Protein AF-A0AB36IXC4-F1 (afdb_monomer_lite)

Structure (mmCIF, N/CA/C/O backbone):
data_AF-A0AB36IXC4-F1
#
_entry.id   AF-A0AB36IXC4-F1
#
loop_
_atom_site.group_PDB
_atom_site.id
_atom_site.type_symbol
_atom_site.label_atom_id
_atom_site.label_alt_id
_atom_site.label_comp_id
_atom_site.label_asym_id
_atom_site.label_entity_id
_atom_site.label_seq_id
_atom_site.pdbx_PDB_ins_code
_atom_site.Cartn_x
_atom_site.Cartn_y
_atom_site.Cartn_z
_atom_site.occupancy
_atom_site.B_iso_or_equiv
_atom_site.auth_seq_id
_atom_site.auth_comp_id
_atom_site.auth_asym_id
_atom_site.auth_atom_id
_atom_site.pdbx_PDB_model_num
ATOM 1 N N . MET A 1 1 ? -28.843 2.853 -0.387 1.00 35.03 1 MET A N 1
ATOM 2 C CA . MET A 1 1 ? -28.849 1.696 0.523 1.00 35.03 1 MET A CA 1
ATOM 3 C C . MET A 1 1 ? -28.336 2.230 1.841 1.00 35.03 1 MET A C 1
ATOM 5 O O . MET A 1 1 ? -27.208 2.708 1.865 1.00 35.03 1 MET A O 1
ATOM 9 N N . GLU A 1 2 ? -29.206 2.342 2.845 1.00 31.78 2 GLU A N 1
ATOM 10 C CA . GLU A 1 2 ? -28.788 2.748 4.188 1.00 31.78 2 GLU A CA 1
ATOM 11 C C . GLU A 1 2 ? -27.903 1.646 4.737 1.00 31.78 2 GLU A C 1
ATOM 13 O O . GLU A 1 2 ? -28.305 0.495 4.879 1.00 31.78 2 GLU A O 1
ATOM 18 N N . VAL A 1 3 ? -26.651 2.008 4.926 1.00 31.25 3 VAL A N 1
ATOM 19 C CA . VAL A 1 3 ? -25.637 1.123 5.439 1.00 31.25 3 VAL A CA 1
ATOM 20 C C . VAL A 1 3 ? -25.761 1.167 6.960 1.00 31.25 3 VAL A C 1
ATOM 22 O O . VAL A 1 3 ? -25.290 2.096 7.607 1.00 31.25 3 VAL A O 1
ATOM 25 N N . THR A 1 4 ? -26.493 0.209 7.522 1.00 29.44 4 THR A N 1
ATOM 26 C CA . THR A 1 4 ? -26.569 -0.024 8.969 1.00 29.44 4 THR A CA 1
ATOM 27 C C . THR A 1 4 ? -25.351 -0.825 9.416 1.00 29.44 4 THR A C 1
ATOM 29 O O . THR A 1 4 ? -25.243 -1.994 9.050 1.00 29.44 4 THR A O 1
ATOM 32 N N . PHE A 1 5 ? -24.474 -0.230 10.228 1.00 43.25 5 PHE A N 1
ATOM 33 C CA . PHE A 1 5 ? -23.353 -0.924 10.870 1.00 43.25 5 PHE A CA 1
ATOM 34 C C . PHE A 1 5 ? -23.267 -0.593 12.370 1.00 43.25 5 PHE A C 1
ATOM 36 O O . PHE A 1 5 ? -23.620 0.503 12.800 1.00 43.25 5 PHE A O 1
ATOM 43 N N . VAL A 1 6 ? -22.851 -1.599 13.145 1.00 33.72 6 VAL A N 1
ATOM 44 C CA . VAL A 1 6 ? -22.659 -1.626 14.606 1.00 33.72 6 VAL A CA 1
ATOM 45 C C . VAL A 1 6 ? -21.211 -2.093 14.805 1.00 33.72 6 VAL A C 1
ATOM 47 O O . VAL A 1 6 ? -20.856 -3.128 14.245 1.00 33.72 6 VAL A O 1
ATOM 50 N N . GLY A 1 7 ? -20.358 -1.317 15.479 1.00 37.19 7 GLY A N 1
ATOM 51 C CA . GLY A 1 7 ? -18.908 -1.372 15.255 1.00 37.19 7 GLY A CA 1
ATOM 52 C C . GLY A 1 7 ? -18.063 -2.328 16.100 1.00 37.19 7 GLY A C 1
ATOM 53 O O . GLY A 1 7 ? -18.553 -2.986 17.017 1.00 37.19 7 GLY A O 1
ATOM 54 N N . GLN A 1 8 ? -16.753 -2.321 15.793 1.00 48.44 8 GLN A N 1
ATOM 55 C CA . GLN A 1 8 ? -15.604 -2.387 16.715 1.00 48.44 8 GLN A CA 1
ATOM 56 C C . GLN A 1 8 ? -14.292 -1.895 16.042 1.00 48.44 8 GLN A C 1
ATOM 58 O O . GLN A 1 8 ? -14.148 -1.883 14.821 1.00 48.44 8 GLN A O 1
ATOM 63 N N . THR A 1 9 ? -13.327 -1.441 16.857 1.00 61.03 9 THR A N 1
ATOM 64 C CA . THR A 1 9 ? -11.986 -0.949 16.474 1.00 61.03 9 THR A CA 1
ATOM 65 C C . THR A 1 9 ? -11.012 -2.104 16.195 1.00 61.03 9 THR A C 1
ATOM 67 O O . THR A 1 9 ? -11.073 -3.098 16.900 1.00 61.03 9 THR A O 1
ATOM 70 N N . SER A 1 10 ? -10.114 -1.952 15.198 1.00 52.47 10 SER A N 1
ATOM 71 C CA . SER A 1 10 ? -9.002 -2.856 14.792 1.00 52.47 10 SER A CA 1
ATOM 72 C C . SER A 1 10 ? -9.124 -4.336 15.209 1.00 52.47 10 SER A C 1
ATOM 74 O O . SER A 1 10 ? -8.960 -4.656 16.382 1.00 52.47 10 SER A O 1
ATOM 76 N N . HIS A 1 11 ? -9.268 -5.248 14.241 1.00 59.34 11 HIS A N 1
ATOM 77 C CA . HIS A 1 11 ? -9.504 -6.684 14.469 1.00 59.34 11 HIS A CA 1
ATOM 78 C C . HIS A 1 11 ? -8.632 -7.290 15.605 1.00 59.34 11 HIS A C 1
ATOM 80 O O . HIS A 1 11 ? -7.416 -7.087 15.602 1.00 59.34 11 HIS A O 1
ATOM 86 N N . PRO A 1 12 ? -9.182 -8.088 16.549 1.00 58.81 12 PRO A N 1
ATOM 87 C CA . PRO A 1 12 ? -8.527 -8.447 17.821 1.00 58.81 12 PRO A CA 1
ATOM 88 C C . PRO A 1 12 ? -7.202 -9.212 17.688 1.00 58.81 12 PRO A C 1
ATOM 90 O O . PRO A 1 12 ? -6.387 -9.231 18.609 1.00 58.81 12 PRO A O 1
ATOM 93 N N . THR A 1 13 ? -6.956 -9.850 16.543 1.00 64.56 13 THR A N 1
ATOM 94 C CA . THR A 1 13 ? -5.698 -10.565 16.270 1.00 64.56 13 THR A CA 1
ATOM 95 C C . THR A 1 13 ? -4.651 -9.714 15.545 1.00 64.56 13 THR A C 1
ATOM 97 O O . THR A 1 13 ? -3.554 -10.206 15.261 1.00 64.56 13 THR A O 1
ATOM 100 N N . CYS A 1 14 ? -4.975 -8.472 15.182 1.00 55.25 14 CYS A N 1
ATOM 101 C CA . CYS A 1 14 ? -4.036 -7.535 14.587 1.00 55.25 14 CYS A CA 1
ATOM 102 C C . CYS A 1 14 ? -3.057 -7.059 15.657 1.00 55.25 14 CYS A C 1
ATOM 104 O O . CYS A 1 14 ? -3.391 -6.265 16.533 1.00 55.25 14 CYS A O 1
ATOM 106 N N . LYS A 1 15 ? -1.821 -7.551 15.583 1.00 65.06 15 LYS A N 1
ATOM 107 C CA . LYS A 1 15 ? -0.768 -7.136 16.506 1.00 65.06 15 LYS A CA 1
ATOM 108 C C . LYS A 1 15 ? -0.227 -5.768 16.073 1.00 65.06 15 LYS A C 1
ATOM 110 O O . LYS A 1 15 ? 0.165 -5.634 14.905 1.00 65.06 15 LYS A O 1
ATOM 115 N N . PRO A 1 16 ? -0.179 -4.769 16.973 1.00 64.44 16 PRO A N 1
ATOM 116 C CA . PRO A 1 16 ? 0.575 -3.551 16.722 1.00 64.44 16 PRO A CA 1
ATOM 117 C C . PRO A 1 16 ? 2.026 -3.899 16.384 1.00 64.44 16 PRO A C 1
ATOM 119 O O . PRO A 1 16 ? 2.582 -4.853 16.935 1.00 64.44 16 PRO A O 1
ATOM 122 N N . THR A 1 17 ? 2.643 -3.158 15.465 1.00 66.62 17 THR A N 1
ATOM 123 C CA . THR A 1 17 ? 4.081 -3.317 15.233 1.00 66.62 17 THR A CA 1
ATOM 124 C C . THR A 1 17 ? 4.868 -2.802 16.435 1.00 66.62 17 THR A C 1
ATOM 126 O O . THR A 1 17 ? 4.392 -1.966 17.207 1.00 66.62 17 THR A O 1
ATOM 129 N N . GLU A 1 18 ? 6.099 -3.285 16.588 1.00 74.50 18 GLU A N 1
ATOM 130 C CA . GLU A 1 18 ? 7.048 -2.689 17.531 1.00 74.50 18 GLU A CA 1
ATOM 131 C C . GLU A 1 18 ? 7.230 -1.197 17.226 1.00 74.50 18 GLU A C 1
ATOM 133 O O . GLU A 1 18 ? 7.134 -0.377 18.131 1.00 74.50 18 GLU A O 1
ATOM 138 N N . VAL A 1 19 ? 7.311 -0.833 15.939 1.00 69.06 19 VAL A N 1
ATOM 139 C CA . VAL A 1 19 ? 7.322 0.564 15.477 1.00 69.06 19 VAL A CA 1
ATOM 140 C C . VAL A 1 19 ? 6.081 1.326 15.938 1.00 69.06 19 VAL A C 1
ATOM 142 O O . VAL A 1 19 ? 6.231 2.394 16.508 1.00 69.06 19 VAL A O 1
ATOM 145 N N . PHE A 1 20 ? 4.867 0.791 15.772 1.00 66.50 20 PHE A N 1
ATOM 146 C CA . PHE A 1 20 ? 3.648 1.454 16.250 1.00 66.50 20 PHE A CA 1
ATOM 147 C C . PHE A 1 20 ? 3.688 1.699 17.758 1.00 66.50 20 PHE A C 1
ATOM 149 O O . PHE A 1 20 ? 3.376 2.796 18.212 1.00 66.50 20 PHE A O 1
ATOM 156 N N . THR A 1 21 ? 4.104 0.694 18.531 1.00 76.69 21 THR A N 1
ATOM 157 C CA . THR A 1 21 ? 4.235 0.812 19.988 1.00 76.69 21 THR A CA 1
ATOM 158 C C . THR A 1 21 ? 5.256 1.889 20.362 1.00 76.69 21 THR A C 1
ATOM 160 O O . THR A 1 21 ? 4.953 2.758 21.178 1.00 76.69 21 THR A O 1
ATOM 163 N N . LEU A 1 22 ? 6.430 1.884 19.724 1.00 76.12 22 LEU A N 1
ATOM 164 C CA . LEU A 1 22 ? 7.471 2.892 19.923 1.00 76.12 22 LEU A CA 1
ATOM 165 C C . LEU A 1 22 ? 6.995 4.292 19.510 1.00 76.12 22 LEU A C 1
ATOM 167 O O . LEU A 1 22 ? 7.285 5.260 20.203 1.00 76.12 22 LEU A O 1
ATOM 171 N N . THR A 1 23 ? 6.218 4.415 18.429 1.00 67.25 23 THR A N 1
ATOM 172 C CA . THR A 1 23 ? 5.623 5.684 17.989 1.00 67.25 23 THR A CA 1
ATOM 173 C C . THR A 1 23 ? 4.580 6.198 18.980 1.00 67.25 23 THR A C 1
ATOM 175 O O . T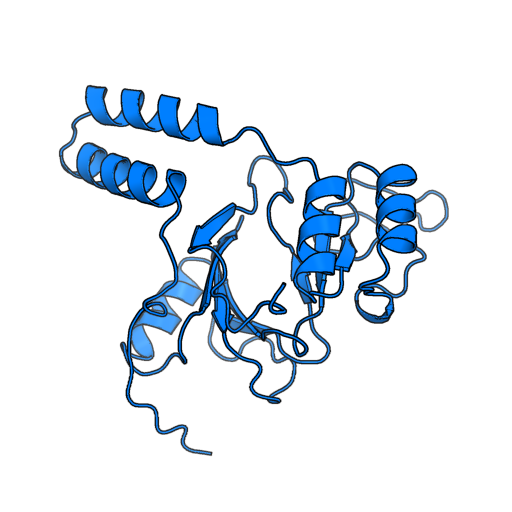HR A 1 23 ? 4.553 7.395 19.239 1.00 67.25 23 THR A O 1
ATOM 178 N N . GLN A 1 24 ? 3.743 5.336 19.569 1.00 73.06 24 GLN A N 1
ATOM 179 C CA . GLN A 1 24 ? 2.813 5.761 20.625 1.00 73.06 24 GLN A CA 1
ATOM 180 C C . GLN A 1 24 ? 3.571 6.270 21.857 1.00 73.06 24 GLN A C 1
ATOM 182 O O . GLN A 1 24 ? 3.300 7.370 22.325 1.00 73.06 24 GLN A O 1
ATOM 187 N N . GLN A 1 25 ? 4.590 5.535 22.312 1.00 77.94 25 GLN A N 1
ATOM 188 C CA . GLN A 1 25 ? 5.448 5.969 23.420 1.00 77.94 25 GLN A CA 1
ATOM 189 C C . GLN A 1 25 ? 6.164 7.288 23.109 1.00 77.94 25 GLN A C 1
ATOM 191 O O . GLN A 1 25 ? 6.306 8.144 23.981 1.00 77.94 25 GLN A O 1
ATOM 196 N N . TRP A 1 26 ? 6.604 7.464 21.862 1.00 80.81 26 TRP A N 1
ATOM 197 C CA . TRP A 1 26 ? 7.242 8.689 21.401 1.00 80.81 26 TRP A CA 1
ATOM 198 C C . TRP A 1 26 ? 6.261 9.865 21.424 1.00 80.81 26 TRP A C 1
ATOM 200 O O . TRP A 1 26 ? 6.607 10.926 21.939 1.00 80.81 26 TRP A O 1
ATOM 210 N N . CYS A 1 27 ? 5.027 9.671 20.943 1.00 53.91 27 CYS A N 1
ATOM 211 C CA . CYS A 1 27 ? 3.963 10.673 21.014 1.00 53.91 27 CYS A CA 1
ATOM 212 C C . CYS A 1 27 ? 3.665 11.065 22.465 1.00 53.91 27 CYS A C 1
ATOM 214 O O . CYS A 1 27 ? 3.578 12.254 22.763 1.00 53.91 27 CYS A O 1
ATOM 216 N N . ASP A 1 28 ? 3.563 10.090 23.370 1.00 74.38 28 ASP A N 1
ATOM 217 C CA . ASP A 1 28 ? 3.330 10.335 24.795 1.00 74.38 28 ASP A CA 1
ATOM 218 C C . ASP A 1 28 ? 4.501 11.092 25.441 1.00 74.38 28 ASP A C 1
ATOM 220 O O . ASP A 1 28 ? 4.295 11.947 26.302 1.00 74.38 28 ASP A O 1
ATOM 224 N N . ALA A 1 29 ? 5.744 10.802 25.043 1.00 69.94 29 ALA A N 1
ATOM 225 C CA . ALA A 1 29 ? 6.922 11.547 25.485 1.00 69.94 29 ALA A CA 1
ATOM 226 C C . ALA A 1 29 ? 6.912 12.989 24.962 1.00 69.94 29 ALA A C 1
ATOM 228 O O . ALA A 1 29 ? 7.117 13.920 25.738 1.00 69.94 29 ALA A O 1
ATOM 229 N N . ALA A 1 30 ? 6.592 13.184 23.681 1.00 56.38 30 ALA A N 1
ATOM 230 C CA . ALA A 1 30 ? 6.480 14.503 23.069 1.00 56.38 30 ALA A CA 1
ATOM 231 C C . ALA A 1 30 ? 5.367 15.349 23.711 1.00 56.38 30 ALA A C 1
ATOM 233 O O . ALA A 1 30 ? 5.579 16.522 23.989 1.00 56.38 30 ALA A O 1
ATOM 234 N N . GLN A 1 31 ? 4.206 14.760 24.019 1.00 65.50 31 GLN A N 1
ATOM 235 C CA . GLN A 1 31 ? 3.101 15.450 24.702 1.00 65.50 31 GLN A CA 1
ATOM 236 C C . GLN A 1 31 ? 3.440 15.878 26.136 1.00 65.50 31 GLN A C 1
ATOM 238 O O . GLN A 1 31 ? 2.820 16.797 26.666 1.00 65.50 31 GLN A O 1
ATOM 243 N N . ARG A 1 32 ? 4.408 15.209 26.769 1.00 89.56 32 ARG A N 1
ATOM 244 C CA . ARG A 1 32 ? 4.932 15.558 28.096 1.00 89.56 32 ARG A CA 1
ATOM 245 C C . ARG A 1 32 ? 6.148 16.492 28.036 1.00 89.56 32 ARG A C 1
ATOM 247 O O . ARG A 1 32 ? 6.763 16.705 29.077 1.00 89.56 32 ARG A O 1
ATOM 254 N N . ASP A 1 33 ? 6.521 16.988 26.852 1.00 84.69 33 ASP A N 1
ATOM 255 C CA . ASP A 1 33 ? 7.755 17.748 26.597 1.00 84.69 33 ASP A CA 1
ATOM 256 C C . ASP A 1 33 ? 9.040 17.018 27.059 1.00 84.69 33 ASP A C 1
ATOM 258 O O . ASP A 1 33 ? 10.065 17.623 27.381 1.00 84.69 33 ASP A O 1
ATOM 262 N N . ASP A 1 34 ? 9.013 15.683 27.072 1.00 91.94 34 ASP A N 1
ATOM 263 C CA . ASP A 1 34 ? 10.130 14.829 27.480 1.00 91.94 34 ASP A CA 1
ATOM 264 C C . ASP A 1 34 ? 11.069 14.565 26.295 1.00 91.94 34 ASP A C 1
ATOM 266 O O . ASP A 1 34 ? 11.082 13.498 25.675 1.00 91.94 34 ASP A O 1
ATOM 270 N N . VAL A 1 35 ? 11.849 15.591 25.946 1.00 84.75 35 VAL A N 1
ATOM 271 C CA . VAL A 1 35 ? 12.716 15.604 24.755 1.00 84.75 35 VAL A CA 1
ATOM 272 C C . VAL A 1 35 ? 13.775 14.495 24.787 1.00 84.75 35 VAL A C 1
ATOM 274 O O . VAL A 1 35 ? 14.121 13.938 23.744 1.00 84.75 35 VAL A O 1
ATOM 277 N N . THR A 1 36 ? 14.292 14.144 25.967 1.00 93.00 36 THR A N 1
ATOM 278 C CA . THR A 1 36 ? 15.302 13.083 26.109 1.00 93.00 36 THR A CA 1
ATOM 279 C C . THR A 1 36 ? 14.719 11.727 25.726 1.00 93.00 36 THR A C 1
ATOM 281 O O . THR A 1 36 ? 15.324 10.997 24.937 1.00 93.00 36 THR A O 1
ATOM 284 N N . GLU A 1 37 ? 13.533 11.405 26.245 1.00 85.50 37 GLU A N 1
ATOM 285 C CA . GLU A 1 37 ? 12.862 10.144 25.944 1.00 85.50 37 GLU A CA 1
ATOM 286 C C . GLU A 1 37 ? 12.364 10.097 24.495 1.00 85.50 37 GLU A C 1
ATOM 288 O O . GLU A 1 37 ? 12.546 9.086 23.815 1.00 85.50 37 GLU A O 1
ATOM 293 N N . ALA A 1 38 ? 11.835 11.210 23.975 1.00 65.31 38 ALA A N 1
ATOM 294 C CA . ALA A 1 38 ? 11.447 11.323 22.572 1.00 65.31 38 ALA A CA 1
ATOM 295 C C . ALA A 1 38 ? 12.639 11.065 21.629 1.00 65.31 38 ALA A C 1
ATOM 297 O O . ALA A 1 38 ? 12.524 10.291 20.680 1.00 65.31 38 ALA A O 1
ATOM 298 N N . ASN A 1 39 ? 13.820 11.622 21.910 1.00 70.25 39 ASN A N 1
ATOM 299 C CA . ASN A 1 39 ? 15.015 11.376 21.094 1.00 70.25 39 ASN A CA 1
ATOM 300 C C . ASN A 1 39 ? 15.492 9.915 21.168 1.00 70.25 39 ASN A C 1
ATOM 302 O O . ASN A 1 39 ? 15.892 9.343 20.152 1.00 70.25 39 ASN A O 1
ATOM 306 N N . ARG A 1 40 ? 15.431 9.287 22.350 1.00 93.00 40 ARG A N 1
ATOM 307 C CA . ARG A 1 40 ? 15.776 7.867 22.524 1.00 93.00 40 ARG A CA 1
ATOM 308 C C . ARG A 1 40 ? 14.834 6.967 21.725 1.00 93.00 40 ARG A C 1
ATOM 310 O O . ARG A 1 40 ? 15.296 6.074 21.018 1.00 93.00 40 ARG A O 1
ATOM 317 N N . LEU A 1 41 ? 13.527 7.204 21.832 1.00 78.19 41 LEU A N 1
ATOM 318 C CA . LEU A 1 41 ? 12.503 6.445 21.117 1.00 78.19 41 LEU A CA 1
ATOM 319 C C . LEU A 1 41 ? 12.600 6.655 19.603 1.00 78.19 41 LEU A C 1
ATOM 321 O O . LEU A 1 41 ? 12.492 5.681 18.865 1.00 78.19 41 LEU A O 1
ATOM 325 N N . GLN A 1 42 ? 12.899 7.875 19.143 1.00 70.56 42 GLN A N 1
ATOM 326 C CA . GLN A 1 42 ? 13.166 8.153 17.730 1.00 70.56 42 GLN A CA 1
ATOM 327 C C . GLN A 1 42 ? 14.335 7.308 17.206 1.00 70.56 42 GLN A C 1
ATOM 329 O O . GLN A 1 42 ? 14.196 6.638 16.190 1.00 70.56 42 GLN A O 1
ATOM 334 N N . ALA A 1 43 ? 15.452 7.240 17.937 1.00 72.19 43 ALA A N 1
ATOM 335 C CA . ALA A 1 43 ? 16.597 6.425 17.532 1.00 72.19 43 ALA A CA 1
ATOM 336 C C . ALA A 1 43 ? 16.284 4.913 17.477 1.00 72.19 43 ALA A C 1
ATOM 338 O O . ALA A 1 43 ? 16.853 4.196 16.653 1.00 72.19 43 ALA A O 1
ATOM 339 N N . GLU A 1 44 ? 15.393 4.403 18.336 1.00 79.19 44 GLU A N 1
ATOM 340 C CA . GLU A 1 44 ? 14.920 3.011 18.260 1.00 79.19 44 GLU A CA 1
ATOM 341 C C . GLU A 1 44 ? 13.969 2.783 17.078 1.00 79.19 44 GLU A C 1
ATOM 343 O O . GLU A 1 44 ? 14.076 1.759 16.399 1.00 79.19 44 GLU A O 1
ATO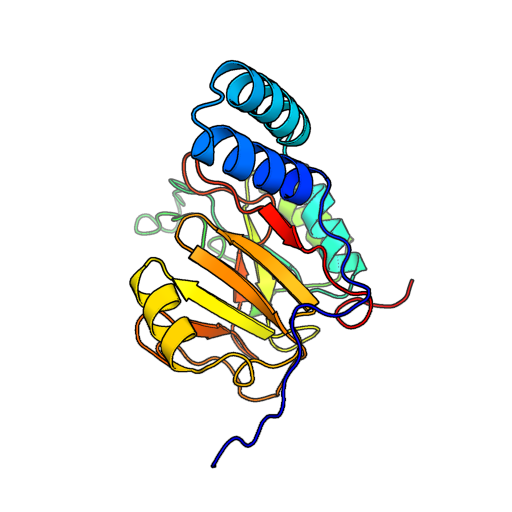M 348 N N . ILE A 1 45 ? 13.086 3.741 16.781 1.00 64.94 45 ILE A N 1
ATOM 349 C CA . ILE A 1 45 ? 12.235 3.724 15.581 1.00 64.94 45 ILE A CA 1
ATOM 350 C C . ILE A 1 45 ? 13.113 3.674 14.322 1.00 64.94 45 ILE A C 1
ATOM 352 O O . ILE A 1 45 ? 12.908 2.813 13.466 1.00 64.94 45 ILE A O 1
ATOM 356 N N . ASP A 1 46 ? 14.155 4.503 14.255 1.00 59.91 46 ASP A N 1
ATOM 357 C CA . ASP A 1 46 ? 15.067 4.589 13.109 1.00 59.91 46 ASP A CA 1
ATOM 358 C C . ASP A 1 46 ? 15.842 3.278 12.864 1.00 59.91 46 ASP A C 1
ATOM 360 O O . ASP A 1 46 ? 16.134 2.914 11.723 1.00 59.91 46 ASP A O 1
ATOM 364 N N . LYS A 1 47 ? 16.152 2.504 13.915 1.00 67.19 47 LYS A N 1
ATOM 365 C CA . LYS A 1 47 ? 16.775 1.169 13.771 1.00 67.19 47 LYS A CA 1
ATOM 366 C C . LYS A 1 47 ? 15.842 0.156 13.108 1.00 67.19 47 LYS A C 1
ATOM 368 O O . LYS A 1 47 ? 16.320 -0.733 12.397 1.00 67.19 47 LYS A O 1
ATOM 373 N N . HIS A 1 48 ? 14.539 0.287 13.345 1.00 63.47 48 HIS A N 1
ATOM 374 C CA . HIS A 1 48 ? 13.498 -0.539 12.734 1.00 63.47 48 HIS A CA 1
ATOM 375 C C . HIS A 1 48 ? 13.116 -0.052 11.330 1.00 63.47 48 HIS A C 1
ATOM 377 O O . HIS A 1 48 ? 12.580 -0.832 10.545 1.00 63.47 48 HIS A O 1
ATOM 383 N N . ASP A 1 49 ? 13.479 1.183 10.975 1.00 52.34 49 ASP A N 1
ATOM 384 C CA . ASP A 1 49 ? 13.312 1.768 9.641 1.00 52.34 49 ASP A CA 1
ATOM 385 C C . ASP A 1 49 ? 14.375 1.301 8.624 1.00 52.34 49 ASP A C 1
ATOM 387 O O . ASP A 1 49 ? 14.576 1.914 7.577 1.00 52.34 49 ASP A O 1
ATOM 391 N N . ARG A 1 50 ? 15.067 0.173 8.864 1.00 50.66 50 ARG A N 1
ATOM 392 C CA . ARG A 1 50 ? 15.812 -0.494 7.783 1.00 50.66 50 ARG A CA 1
ATOM 393 C C . ARG A 1 50 ? 14.783 -1.054 6.800 1.00 50.66 50 ARG A C 1
ATOM 395 O O . ARG A 1 50 ? 14.111 -2.030 7.143 1.00 50.66 50 ARG A O 1
ATOM 402 N N . PRO A 1 51 ? 14.644 -0.494 5.585 1.00 50.81 51 PRO A N 1
ATOM 403 C CA . PRO A 1 51 ? 13.558 -0.894 4.714 1.00 50.81 51 PRO A CA 1
ATOM 404 C C . PRO A 1 51 ? 13.739 -2.362 4.345 1.00 50.81 51 PRO A C 1
ATOM 406 O O . PRO A 1 51 ? 14.808 -2.785 3.887 1.00 50.81 51 PRO A O 1
ATOM 409 N N . ALA A 1 52 ? 12.678 -3.150 4.520 1.00 60.59 52 ALA A N 1
ATOM 410 C CA . ALA A 1 52 ? 12.618 -4.444 3.867 1.00 60.59 52 ALA A CA 1
ATOM 411 C C . ALA A 1 52 ? 12.872 -4.224 2.363 1.00 60.59 52 ALA A C 1
ATOM 413 O O . ALA A 1 52 ? 12.448 -3.232 1.770 1.00 60.59 52 ALA A O 1
ATOM 414 N N . LYS A 1 53 ? 13.639 -5.106 1.726 1.00 79.12 53 LYS A N 1
ATOM 415 C CA . LYS A 1 53 ? 13.928 -4.946 0.295 1.00 79.12 53 LYS A CA 1
ATOM 416 C C . LYS A 1 53 ? 12.619 -5.088 -0.495 1.00 79.12 53 LYS A C 1
ATOM 418 O O . LYS A 1 53 ? 11.812 -5.968 -0.178 1.00 79.12 53 LYS A O 1
ATOM 423 N N . LEU A 1 54 ? 12.419 -4.255 -1.521 1.00 89.88 54 LEU A N 1
ATOM 424 C CA . LEU A 1 54 ? 11.170 -4.191 -2.296 1.00 89.88 54 LEU A CA 1
ATOM 425 C C . LEU A 1 54 ? 10.791 -5.558 -2.891 1.00 89.88 54 LEU A C 1
ATOM 427 O O . LEU A 1 54 ? 9.706 -6.062 -2.621 1.00 89.88 54 LEU A O 1
ATOM 431 N N . GLY A 1 55 ? 11.719 -6.228 -3.581 1.00 86.69 55 GLY A N 1
ATOM 432 C CA . GLY A 1 55 ? 11.472 -7.552 -4.175 1.00 86.69 55 GLY A CA 1
ATOM 433 C C . GLY A 1 55 ? 11.089 -8.650 -3.171 1.00 86.69 55 GLY A C 1
ATOM 434 O O . GLY A 1 55 ? 10.051 -9.291 -3.339 1.00 86.69 55 GLY A O 1
ATOM 435 N N . PRO A 1 56 ? 11.867 -8.881 -2.095 1.00 86.31 56 PRO A N 1
ATOM 436 C CA . PRO A 1 56 ? 11.477 -9.804 -1.027 1.00 86.31 56 PRO A CA 1
ATOM 437 C C . PRO A 1 56 ? 10.125 -9.482 -0.379 1.00 8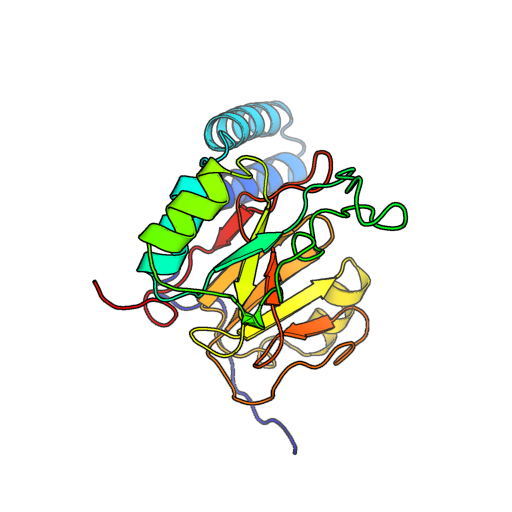6.31 56 PRO A C 1
ATOM 439 O O . PRO A 1 56 ? 9.378 -10.404 -0.054 1.00 86.31 56 PRO A O 1
ATOM 442 N N . SER A 1 57 ? 9.785 -8.200 -0.236 1.00 88.12 57 SER A N 1
ATOM 443 C CA . SER A 1 57 ? 8.485 -7.777 0.302 1.00 88.12 57 SER A CA 1
ATOM 444 C C . SER A 1 57 ? 7.347 -8.077 -0.678 1.00 88.12 57 SER A C 1
ATOM 446 O O . SER A 1 57 ? 6.325 -8.630 -0.281 1.00 88.12 57 SER A O 1
ATOM 448 N N . ALA A 1 58 ? 7.544 -7.819 -1.973 1.00 92.31 58 ALA A N 1
ATOM 449 C CA . ALA A 1 58 ? 6.593 -8.186 -3.020 1.00 92.31 58 ALA A CA 1
ATOM 450 C C . ALA A 1 58 ? 6.328 -9.700 -3.052 1.00 92.31 58 ALA A C 1
ATOM 452 O O . ALA A 1 58 ? 5.180 -10.133 -3.137 1.00 92.31 58 ALA A O 1
ATOM 453 N N . LEU A 1 59 ? 7.374 -10.518 -2.893 1.00 85.88 59 LEU A N 1
ATOM 454 C CA . LEU A 1 59 ? 7.238 -11.971 -2.762 1.00 85.88 59 LEU A CA 1
ATOM 455 C C . LEU A 1 59 ? 6.459 -12.379 -1.515 1.00 85.88 59 LEU A C 1
ATOM 457 O O . LEU A 1 59 ? 5.693 -13.341 -1.557 1.00 85.88 59 LEU A O 1
ATOM 461 N N . TRP A 1 60 ? 6.666 -11.681 -0.399 1.00 88.38 60 TRP A N 1
ATOM 462 C CA . TRP A 1 60 ? 5.912 -11.936 0.820 1.00 88.38 60 TRP A CA 1
ATOM 463 C C . TRP A 1 60 ? 4.417 -11.678 0.609 1.00 88.38 60 TRP A C 1
ATOM 465 O O . TRP A 1 60 ? 3.618 -12.552 0.945 1.00 88.38 60 TRP A O 1
ATOM 475 N N . TYR A 1 61 ? 4.047 -10.556 -0.017 1.00 92.94 61 TYR A N 1
ATOM 476 C CA . TYR A 1 61 ? 2.652 -10.240 -0.348 1.00 92.94 61 TYR A CA 1
ATOM 477 C C . TYR A 1 61 ? 2.025 -11.275 -1.284 1.00 92.94 61 TYR A C 1
ATOM 479 O O . TYR A 1 61 ? 0.952 -11.796 -0.982 1.00 92.94 61 TYR A O 1
ATOM 487 N N . ALA A 1 62 ? 2.724 -11.658 -2.357 1.00 92.25 62 ALA A N 1
ATOM 488 C CA . ALA A 1 62 ? 2.257 -12.706 -3.263 1.00 92.25 62 ALA A CA 1
ATOM 489 C C . ALA A 1 62 ? 1.993 -14.029 -2.516 1.00 92.25 62 ALA A C 1
ATOM 491 O O . ALA A 1 62 ? 0.953 -14.661 -2.710 1.00 92.25 62 ALA A O 1
ATOM 492 N N . LYS A 1 63 ? 2.872 -14.412 -1.577 1.00 84.44 63 LYS A N 1
ATOM 493 C CA . LYS A 1 63 ? 2.664 -15.583 -0.706 1.00 84.44 63 LYS A CA 1
ATOM 494 C C . LYS A 1 63 ? 1.454 -15.449 0.220 1.00 84.44 63 LYS A C 1
ATOM 496 O O . LYS A 1 63 ? 0.816 -16.456 0.498 1.00 84.44 63 LYS A O 1
ATOM 501 N N . GLN A 1 64 ? 1.107 -14.236 0.660 1.00 85.19 64 GLN A N 1
ATOM 502 C CA . GLN A 1 64 ? -0.120 -13.992 1.434 1.00 85.19 64 GLN A CA 1
ATOM 503 C C . GLN A 1 64 ? -1.392 -14.050 0.570 1.00 85.19 64 GLN A C 1
ATOM 505 O O . GLN A 1 64 ? -2.494 -13.882 1.089 1.00 85.19 64 GLN A O 1
ATOM 510 N N . GLY A 1 65 ? -1.268 -14.288 -0.739 1.00 93.44 65 GLY A N 1
ATOM 511 C CA . GLY A 1 65 ? -2.386 -14.287 -1.675 1.00 93.44 65 GLY A CA 1
ATOM 512 C C . GLY A 1 65 ? -2.736 -12.906 -2.216 1.00 93.44 65 GLY A C 1
ATOM 513 O O . GLY A 1 65 ? -3.821 -12.754 -2.766 1.00 93.44 65 GLY A O 1
ATOM 514 N N . TRP A 1 66 ? -1.856 -11.911 -2.071 1.00 96.19 66 TRP A N 1
ATOM 515 C CA . TRP A 1 66 ? -2.097 -10.540 -2.522 1.00 96.19 66 TRP A CA 1
ATOM 516 C C . TRP A 1 66 ? -1.441 -10.323 -3.886 1.00 96.19 66 TRP A C 1
ATOM 518 O O . TRP A 1 66 ? -0.210 -10.343 -3.954 1.00 96.19 66 TRP A O 1
ATOM 528 N N . PRO A 1 67 ? -2.208 -10.143 -4.979 1.00 97.88 67 PRO A N 1
ATOM 529 C CA . PRO A 1 67 ? -1.615 -9.983 -6.300 1.00 97.88 67 PRO A CA 1
ATOM 530 C C . PRO A 1 67 ? -0.805 -8.691 -6.374 1.00 97.88 67 PRO A C 1
ATOM 532 O O . PRO A 1 67 ? -1.327 -7.606 -6.101 1.00 97.88 67 PRO A O 1
ATOM 535 N N . VAL A 1 68 ? 0.467 -8.815 -6.750 1.00 98.25 68 VAL A N 1
ATOM 536 C CA . VAL A 1 68 ? 1.420 -7.700 -6.781 1.00 98.25 68 VAL A CA 1
ATOM 537 C C . VAL A 1 68 ? 1.784 -7.312 -8.205 1.00 98.25 68 VAL A C 1
ATOM 539 O O . VAL A 1 68 ? 1.722 -8.145 -9.106 1.00 98.25 68 VAL A O 1
ATOM 542 N N . PHE A 1 69 ? 2.218 -6.071 -8.404 1.00 98.50 69 PHE A N 1
ATOM 543 C CA . PHE A 1 69 ? 2.807 -5.590 -9.656 1.00 98.50 69 PHE A CA 1
ATOM 544 C C . PHE A 1 69 ? 3.749 -4.398 -9.399 1.00 98.50 69 PHE A C 1
ATOM 546 O O . PHE A 1 69 ? 3.629 -3.744 -8.358 1.00 98.50 69 PHE A O 1
ATOM 553 N N . PRO A 1 70 ? 4.698 -4.101 -10.307 1.00 98.06 70 PRO A N 1
ATOM 554 C CA . PRO A 1 70 ? 5.644 -3.007 -10.123 1.00 98.06 70 PRO A CA 1
ATOM 555 C C . PRO A 1 70 ? 5.022 -1.644 -10.456 1.00 98.06 70 PRO A C 1
ATOM 557 O O . PRO A 1 70 ? 4.338 -1.460 -11.469 1.00 98.06 70 PRO A O 1
ATOM 560 N N . LEU A 1 71 ? 5.320 -0.661 -9.612 1.00 98.19 71 LEU A N 1
ATOM 561 C CA . LEU A 1 71 ? 5.040 0.755 -9.822 1.00 98.19 71 LEU A CA 1
ATOM 562 C C . LEU A 1 71 ? 6.352 1.484 -10.130 1.00 98.19 71 LEU A C 1
ATOM 564 O O . LEU A 1 71 ? 7.380 1.214 -9.506 1.00 98.19 71 LEU A O 1
ATOM 568 N N . ALA A 1 72 ? 6.319 2.418 -11.079 1.00 96.81 72 ALA A N 1
ATOM 569 C CA . ALA A 1 72 ? 7.485 3.219 -11.427 1.00 96.81 72 ALA A CA 1
ATOM 570 C C . ALA A 1 72 ? 7.888 4.115 -10.241 1.00 96.81 72 ALA A C 1
ATOM 572 O O . ALA A 1 72 ? 7.022 4.824 -9.711 1.00 96.81 72 ALA A O 1
ATOM 573 N N . PRO A 1 73 ? 9.171 4.127 -9.828 1.00 93.81 73 PRO A N 1
ATOM 574 C CA . PRO A 1 73 ? 9.625 5.007 -8.760 1.00 93.81 73 PRO A CA 1
ATOM 575 C C . PRO A 1 73 ? 9.514 6.481 -9.171 1.00 93.81 73 PRO A C 1
ATOM 577 O O . PRO A 1 73 ? 9.379 6.820 -10.351 1.00 93.81 73 PRO A O 1
ATOM 580 N N . VAL A 1 74 ? 9.554 7.373 -8.181 1.00 93.06 74 VAL A N 1
ATOM 581 C CA . VAL A 1 74 ? 9.536 8.822 -8.422 1.00 93.06 74 VAL A CA 1
ATOM 582 C C . VAL A 1 74 ? 10.713 9.210 -9.314 1.00 93.06 74 VAL A C 1
ATOM 584 O O . VAL A 1 74 ? 11.843 8.803 -9.065 1.00 93.06 74 VAL A O 1
ATOM 587 N N . GLY A 1 75 ? 10.448 10.008 -10.347 1.00 93.62 75 GLY A N 1
ATOM 588 C CA . GLY A 1 75 ? 11.487 10.504 -11.249 1.00 93.62 75 GLY A CA 1
ATOM 589 C C . GLY A 1 75 ? 11.902 9.521 -12.343 1.00 93.62 75 GLY A C 1
ATOM 590 O O . GLY A 1 75 ? 12.696 9.894 -13.201 1.00 93.62 75 GLY A O 1
ATOM 591 N N . TYR A 1 76 ? 11.356 8.299 -12.363 1.00 94.19 76 TYR A N 1
ATOM 592 C CA . TYR A 1 76 ? 11.613 7.365 -13.456 1.00 94.19 76 TYR A CA 1
ATOM 593 C C . TYR A 1 76 ? 11.084 7.923 -14.780 1.00 94.19 76 TYR A C 1
ATOM 595 O O . TYR A 1 76 ? 9.908 8.288 -14.881 1.00 94.19 76 TYR A O 1
ATOM 603 N N . THR A 1 77 ? 11.945 7.943 -15.792 1.00 94.44 77 THR A N 1
ATOM 604 C CA . THR A 1 77 ? 11.610 8.292 -17.172 1.00 94.44 77 THR A CA 1
ATOM 605 C C . THR A 1 77 ? 11.813 7.080 -18.068 1.00 94.44 77 THR A C 1
ATOM 607 O O . THR A 1 77 ? 12.684 6.244 -17.827 1.00 94.44 77 THR A O 1
ATOM 610 N N . ASP A 1 78 ? 10.999 6.981 -19.115 1.00 91.88 78 ASP A N 1
ATOM 611 C CA . ASP A 1 78 ? 11.084 5.896 -20.085 1.00 91.88 78 ASP A CA 1
ATOM 612 C C . ASP A 1 78 ? 11.517 6.451 -21.452 1.00 91.88 78 ASP A C 1
ATOM 614 O O . ASP A 1 78 ? 10.804 7.275 -22.033 1.00 91.88 78 ASP A O 1
ATOM 618 N N . PRO A 1 79 ? 12.648 5.995 -22.021 1.00 91.06 79 PRO A N 1
ATOM 619 C CA . PRO A 1 79 ? 13.111 6.438 -23.337 1.00 91.06 79 PRO A CA 1
ATOM 620 C C . PRO A 1 79 ? 12.103 6.220 -24.478 1.00 91.06 79 PRO A C 1
ATOM 622 O O . PRO A 1 79 ? 12.167 6.904 -25.497 1.00 91.06 79 PRO A O 1
ATOM 625 N N . ARG A 1 80 ? 11.182 5.259 -24.339 1.00 92.56 80 ARG A N 1
ATOM 626 C CA . ARG A 1 80 ? 10.147 4.915 -25.329 1.00 92.56 80 ARG A CA 1
ATOM 627 C C . ARG A 1 80 ? 8.826 5.640 -25.076 1.00 92.56 80 ARG A C 1
ATOM 629 O O . ARG A 1 80 ? 7.936 5.597 -25.925 1.00 92.56 80 ARG A O 1
ATOM 636 N N . ARG A 1 81 ? 8.692 6.295 -23.922 1.00 91.44 81 ARG A N 1
ATOM 637 C CA . ARG A 1 81 ? 7.547 7.118 -23.514 1.00 91.44 81 ARG A CA 1
ATOM 638 C C . ARG A 1 81 ? 8.074 8.428 -22.907 1.00 91.44 81 ARG A C 1
ATOM 640 O O . ARG A 1 81 ? 8.082 8.566 -21.687 1.00 91.44 81 ARG A O 1
ATOM 647 N N . PRO A 1 82 ? 8.522 9.393 -23.734 1.00 89.06 82 PRO A N 1
ATOM 648 C CA . PRO A 1 82 ? 9.175 10.619 -23.257 1.00 89.06 82 PRO A CA 1
ATOM 649 C C . PRO A 1 82 ? 8.288 11.512 -22.374 1.00 89.06 82 PRO A C 1
ATOM 651 O O . PRO A 1 82 ? 8.791 12.361 -21.647 1.00 89.06 82 PRO A O 1
ATOM 654 N N . ASP A 1 83 ? 6.970 11.327 -22.445 1.00 92.06 83 ASP A N 1
ATOM 655 C CA . ASP A 1 83 ? 5.956 11.979 -21.615 1.00 92.06 83 ASP A CA 1
ATOM 656 C C . ASP A 1 83 ? 5.753 11.292 -20.251 1.00 92.06 83 ASP A C 1
ATOM 658 O O . ASP A 1 83 ? 5.068 11.821 -19.372 1.00 92.06 83 ASP A O 1
ATOM 662 N N . PHE A 1 84 ? 6.324 10.100 -20.058 1.00 95.12 84 PHE A N 1
ATOM 663 C CA . PHE A 1 84 ? 6.188 9.345 -18.825 1.00 95.12 84 PHE A CA 1
ATOM 664 C C . PHE A 1 84 ? 7.150 9.860 -17.755 1.00 95.12 84 PHE A C 1
ATOM 666 O O . PHE A 1 84 ? 8.370 9.788 -17.892 1.00 95.12 84 PHE A O 1
ATOM 673 N N . LEU A 1 85 ? 6.565 10.290 -16.639 1.00 95.56 85 LEU A N 1
ATOM 674 C CA . LEU A 1 85 ? 7.271 10.564 -15.396 1.00 95.56 85 LEU A CA 1
ATOM 675 C C . LEU A 1 85 ? 6.617 9.775 -14.262 1.00 95.56 85 LEU A C 1
ATOM 677 O O . LEU A 1 85 ? 5.432 9.977 -13.944 1.00 95.56 85 LEU A O 1
ATOM 681 N N . GLY A 1 86 ? 7.397 8.874 -13.671 1.00 95.00 86 GLY A N 1
ATOM 682 C CA . GLY A 1 86 ? 7.020 8.104 -12.496 1.00 95.00 86 GLY A CA 1
ATOM 683 C C . GLY A 1 86 ? 6.810 9.013 -11.288 1.00 95.00 86 GLY A C 1
ATOM 684 O O . GLY A 1 86 ? 7.620 9.891 -10.997 1.00 95.00 86 GLY A O 1
ATOM 685 N N . ASP A 1 87 ? 5.705 8.802 -10.581 1.00 94.62 87 ASP A N 1
ATOM 686 C CA . ASP A 1 87 ? 5.336 9.518 -9.353 1.00 94.62 87 ASP A CA 1
ATOM 687 C C . ASP A 1 87 ? 5.365 8.598 -8.118 1.00 94.62 87 ASP A C 1
ATOM 689 O O . ASP A 1 87 ? 4.856 8.951 -7.054 1.00 94.62 87 ASP A O 1
ATOM 693 N N . GLY A 1 88 ? 5.930 7.394 -8.260 1.00 94.44 88 GLY A N 1
ATOM 694 C CA . GLY A 1 88 ? 5.948 6.368 -7.222 1.00 94.44 88 GLY A CA 1
ATOM 695 C C . GLY A 1 88 ? 4.646 5.571 -7.085 1.00 94.44 88 GLY A C 1
ATOM 696 O O . GLY A 1 88 ? 4.627 4.604 -6.322 1.00 94.44 88 GLY A O 1
ATOM 697 N N . LYS A 1 89 ? 3.566 5.947 -7.788 1.00 94.69 89 LYS A N 1
ATOM 698 C CA . LYS A 1 89 ? 2.237 5.306 -7.716 1.00 94.69 89 LYS A CA 1
ATOM 699 C C . LYS A 1 89 ? 1.689 4.854 -9.072 1.00 94.69 89 LYS A C 1
ATOM 701 O O . LYS A 1 89 ? 0.734 4.074 -9.121 1.00 94.69 89 LYS A O 1
ATOM 706 N N . LYS A 1 90 ? 2.256 5.339 -10.174 1.00 95.88 90 LYS A N 1
ATOM 707 C CA . LYS A 1 90 ? 1.935 4.901 -11.535 1.00 95.88 90 LYS A CA 1
ATOM 708 C C . LYS A 1 90 ? 2.483 3.497 -11.796 1.00 95.88 90 LYS A C 1
ATOM 710 O O . LYS A 1 90 ? 3.619 3.220 -11.412 1.00 95.88 90 LYS A O 1
ATOM 715 N N . PRO A 1 91 ? 1.729 2.626 -12.489 1.00 96.69 91 PRO A N 1
ATOM 716 C CA . PRO A 1 91 ? 2.269 1.378 -13.006 1.00 96.69 91 PRO A CA 1
ATOM 717 C C . PRO A 1 91 ? 3.535 1.608 -13.818 1.00 96.69 91 PRO A C 1
ATOM 719 O O . PRO A 1 91 ? 3.644 2.615 -14.523 1.00 96.69 91 PRO A O 1
ATOM 722 N N . TYR A 1 92 ? 4.466 0.660 -13.743 1.00 94.06 92 TYR A N 1
ATOM 723 C CA . TYR A 1 92 ? 5.647 0.697 -14.594 1.00 94.06 92 TYR A CA 1
ATOM 724 C C . TYR A 1 92 ? 5.223 0.738 -16.074 1.00 94.06 92 TYR A C 1
ATOM 726 O O . TYR A 1 92 ? 4.295 0.005 -16.454 1.00 94.06 92 TYR A O 1
ATOM 734 N N . PRO A 1 93 ? 5.832 1.587 -16.922 1.00 90.06 93 PRO A N 1
ATOM 735 C CA . PRO A 1 93 ? 5.478 1.627 -18.332 1.00 90.06 93 PRO A CA 1
ATOM 736 C C . PRO A 1 93 ? 5.711 0.259 -18.979 1.00 90.06 93 PRO A C 1
ATOM 738 O O . PRO A 1 93 ? 6.521 -0.543 -18.522 1.00 90.06 93 PRO A O 1
ATOM 741 N N . HIS A 1 94 ? 4.929 -0.033 -20.018 1.00 88.31 94 HIS A N 1
ATOM 742 C CA . HIS A 1 94 ? 4.890 -1.338 -20.695 1.00 88.31 94 HIS A CA 1
ATOM 743 C C . HIS A 1 94 ? 4.335 -2.514 -19.872 1.00 88.31 94 HIS A C 1
ATOM 745 O O . HIS A 1 94 ? 4.282 -3.632 -20.379 1.00 88.31 94 HIS A O 1
ATOM 751 N N . THR A 1 95 ? 3.829 -2.266 -18.664 1.00 91.19 95 THR A N 1
ATOM 752 C CA . THR A 1 95 ? 2.911 -3.184 -17.972 1.00 91.19 95 THR A CA 1
ATOM 753 C C . THR A 1 95 ? 1.458 -2.769 -18.217 1.00 91.19 95 THR A C 1
ATOM 755 O O . THR A 1 95 ? 1.174 -1.632 -18.606 1.00 91.19 95 THR A O 1
ATOM 758 N N . ARG A 1 96 ? 0.503 -3.663 -17.944 1.00 93.94 96 ARG A N 1
ATOM 759 C CA . ARG A 1 96 ? -0.933 -3.339 -17.862 1.00 93.94 96 ARG A CA 1
ATOM 760 C C . ARG A 1 96 ? -1.356 -2.965 -16.432 1.00 93.94 96 ARG A C 1
ATOM 762 O O . ARG A 1 96 ? -2.549 -2.954 -16.120 1.00 93.94 96 ARG A O 1
ATOM 769 N N . GLY A 1 97 ? -0.387 -2.646 -15.568 1.00 94.75 97 GLY A N 1
ATOM 770 C CA . GLY A 1 97 ? -0.581 -2.305 -14.160 1.00 94.75 97 GLY A CA 1
ATOM 771 C C . GLY A 1 97 ? -1.262 -3.411 -13.372 1.00 94.75 97 GLY A C 1
ATOM 772 O O . GLY A 1 97 ? -0.914 -4.578 -13.520 1.00 94.75 97 GLY A O 1
ATOM 773 N N . PHE A 1 98 ? -2.261 -3.057 -12.561 1.00 95.38 98 PHE A N 1
ATOM 774 C CA . PHE A 1 98 ? -2.967 -4.024 -11.715 1.00 95.38 98 PHE A CA 1
ATOM 775 C C . PHE A 1 98 ? -3.631 -5.165 -12.507 1.00 95.38 98 PHE A C 1
ATOM 777 O O . PHE A 1 98 ? -3.905 -6.216 -11.941 1.00 95.38 98 PHE A O 1
ATOM 784 N N . LYS A 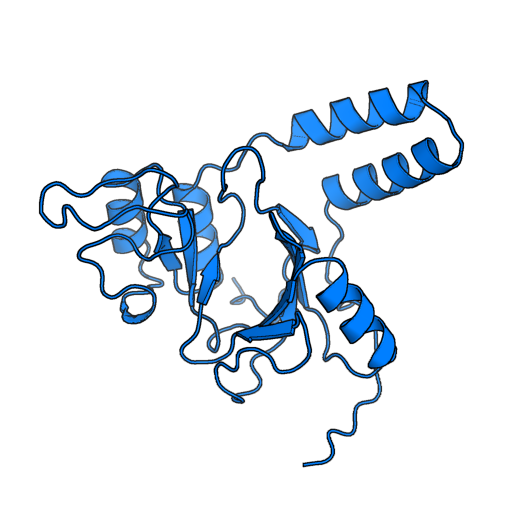1 99 ? -3.863 -4.997 -13.819 1.00 96.75 99 LYS A N 1
ATOM 785 C CA . LYS A 1 99 ? -4.377 -6.069 -14.690 1.00 96.75 99 LYS A CA 1
ATOM 786 C C . LYS A 1 99 ? -3.364 -7.192 -14.926 1.00 96.75 99 LYS A C 1
ATOM 788 O O . LYS A 1 99 ? -3.767 -8.281 -15.316 1.00 96.75 99 LYS A O 1
ATOM 793 N N . ASP A 1 100 ? -2.079 -6.920 -14.715 1.00 97.31 100 ASP A N 1
ATOM 794 C CA . ASP A 1 100 ? -1.012 -7.923 -14.721 1.00 97.31 100 ASP A CA 1
ATOM 795 C C . ASP A 1 100 ? -0.666 -8.410 -13.311 1.00 97.31 100 ASP A C 1
ATOM 797 O O . ASP A 1 100 ? 0.210 -9.260 -13.178 1.00 97.31 100 ASP A O 1
ATOM 801 N N . ALA A 1 101 ? -1.322 -7.893 -12.263 1.00 98.00 101 ALA A N 1
ATOM 802 C CA . ALA A 1 101 ? -0.986 -8.248 -10.892 1.00 98.00 101 ALA A CA 1
ATOM 803 C C . ALA A 1 101 ? -1.058 -9.762 -10.679 1.00 98.00 101 ALA A C 1
ATOM 805 O O . ALA A 1 101 ? -2.017 -10.422 -11.081 1.00 98.00 101 ALA A O 1
ATOM 806 N N . THR A 1 102 ? -0.025 -10.314 -10.049 1.00 98.25 102 THR A N 1
ATOM 807 C CA . THR A 1 102 ? 0.196 -11.760 -10.018 1.00 98.25 102 THR A CA 1
ATOM 808 C C . THR A 1 102 ? 0.555 -12.265 -8.630 1.00 98.25 102 THR A C 1
ATOM 810 O O . THR A 1 102 ? 1.073 -11.531 -7.787 1.00 98.25 102 THR A O 1
ATOM 813 N N . LEU A 1 103 ? 0.282 -13.551 -8.416 1.00 96.88 103 LEU A N 1
ATOM 814 C CA . LEU A 1 103 ? 0.749 -14.332 -7.270 1.00 96.88 103 LEU A CA 1
ATOM 815 C C . LEU A 1 103 ? 1.939 -15.233 -7.628 1.00 96.88 103 LEU A C 1
ATOM 817 O O . LEU A 1 103 ? 2.496 -15.874 -6.741 1.00 96.88 103 LEU A O 1
ATOM 821 N N . ASP A 1 104 ? 2.311 -15.310 -8.910 1.00 98.00 104 ASP A N 1
ATOM 822 C CA . ASP A 1 104 ? 3.391 -16.172 -9.387 1.00 98.00 104 ASP A CA 1
ATOM 823 C C . ASP A 1 104 ? 4.757 -15.661 -8.888 1.00 98.00 104 ASP A C 1
ATOM 825 O O . ASP A 1 104 ? 5.223 -14.610 -9.346 1.00 98.00 104 ASP A O 1
ATOM 829 N N . PRO A 1 105 ? 5.435 -16.389 -7.979 1.00 89.75 105 PRO A N 1
ATOM 830 C CA . PRO A 1 105 ? 6.705 -15.948 -7.420 1.00 89.75 105 PRO A CA 1
ATOM 831 C C . PRO A 1 105 ? 7.805 -15.791 -8.475 1.00 89.75 105 PRO A C 1
ATOM 833 O O . PRO A 1 105 ? 8.712 -14.986 -8.258 1.00 89.75 105 PRO A O 1
ATOM 836 N N . ASP A 1 106 ? 7.750 -16.501 -9.603 1.00 96.94 106 ASP A N 1
ATOM 837 C CA . ASP A 1 106 ? 8.778 -16.402 -10.641 1.00 96.94 106 ASP A CA 1
ATOM 838 C C . ASP A 1 106 ? 8.619 -15.115 -11.452 1.00 96.94 106 ASP A C 1
ATOM 840 O O . ASP A 1 106 ? 9.600 -14.415 -11.713 1.00 96.94 106 ASP A O 1
ATOM 844 N N . GLN A 1 107 ? 7.383 -14.732 -11.782 1.00 97.94 107 GLN A N 1
ATOM 845 C CA . GLN A 1 107 ? 7.098 -13.421 -12.367 1.00 97.94 107 GLN A CA 1
ATOM 846 C C . GLN A 1 107 ? 7.462 -12.276 -11.412 1.00 97.94 107 GLN A C 1
ATOM 848 O O . GLN A 1 107 ? 8.061 -11.289 -11.848 1.00 97.94 107 GLN A O 1
ATOM 853 N N . VAL A 1 108 ? 7.156 -12.411 -10.117 1.00 95.06 108 VAL A N 1
ATOM 854 C CA . VAL A 1 108 ? 7.532 -11.411 -9.106 1.00 95.06 108 VAL A CA 1
ATOM 855 C C . VAL A 1 108 ? 9.054 -11.275 -9.027 1.00 95.06 108 VAL A C 1
ATOM 857 O O . VAL A 1 108 ? 9.570 -10.165 -9.100 1.00 95.06 108 VAL A O 1
ATOM 860 N N . ARG A 1 109 ? 9.808 -12.380 -8.950 1.00 92.88 109 ARG A N 1
ATOM 861 C CA . ARG A 1 109 ? 11.281 -12.319 -8.962 1.00 92.88 109 ARG A CA 1
ATOM 862 C C . ARG A 1 109 ? 11.804 -11.605 -10.198 1.00 92.88 109 ARG A C 1
ATOM 864 O O . ARG A 1 109 ? 12.610 -10.698 -10.042 1.00 92.88 109 ARG A O 1
ATOM 871 N N . ARG A 1 110 ? 11.315 -11.964 -11.391 1.00 97.50 110 ARG A N 1
ATOM 872 C CA . ARG A 1 110 ? 11.739 -11.329 -12.647 1.00 97.50 110 ARG A CA 1
ATOM 873 C C . ARG A 1 110 ? 11.530 -9.819 -12.620 1.00 97.50 110 ARG A C 1
ATOM 875 O O . ARG A 1 110 ? 12.475 -9.085 -12.876 1.00 97.50 110 ARG A O 1
ATOM 882 N N . TRP A 1 111 ? 10.352 -9.343 -12.213 1.00 96.75 111 TRP A N 1
ATOM 883 C CA . TRP A 1 111 ? 10.099 -7.900 -12.144 1.00 96.75 111 TRP A CA 1
ATOM 884 C C . TRP A 1 111 ? 11.065 -7.155 -11.228 1.00 96.75 111 TRP A C 1
ATOM 886 O O . TRP A 1 111 ? 11.573 -6.114 -11.623 1.00 96.75 111 TRP A O 1
ATOM 896 N N . TRP A 1 112 ? 11.347 -7.674 -10.032 1.00 94.69 112 TRP A N 1
ATOM 897 C CA . TRP A 1 112 ? 12.274 -7.013 -9.106 1.00 94.69 112 TRP A CA 1
ATOM 898 C C . TRP A 1 112 ? 13.754 -7.331 -9.371 1.00 94.69 112 TRP A C 1
ATOM 900 O O . TRP A 1 112 ? 14.620 -6.707 -8.763 1.00 94.69 112 TRP A O 1
ATOM 910 N N . THR A 1 113 ? 14.065 -8.256 -10.281 1.00 94.56 113 THR A N 1
ATOM 911 C CA . THR A 1 113 ? 15.401 -8.391 -10.881 1.00 94.56 113 THR A CA 1
ATOM 912 C C . THR A 1 113 ? 15.615 -7.331 -11.959 1.00 94.56 113 THR A C 1
ATOM 914 O O . THR A 1 113 ? 16.650 -6.672 -11.952 1.00 94.56 113 THR A O 1
ATOM 917 N N . ASP A 1 114 ? 14.633 -7.133 -12.838 1.00 94.56 114 ASP A N 1
ATOM 918 C CA . ASP A 1 114 ? 14.734 -6.198 -13.963 1.00 94.56 114 ASP A CA 1
ATOM 919 C C . ASP A 1 114 ? 14.548 -4.735 -13.524 1.00 94.56 114 ASP A C 1
ATOM 921 O O . ASP A 1 114 ? 15.125 -3.820 -14.107 1.00 94.56 114 ASP A O 1
ATOM 925 N N . MET A 1 115 ? 13.733 -4.505 -12.491 1.00 93.88 115 MET A N 1
ATOM 926 C CA . MET A 1 115 ? 13.334 -3.179 -12.010 1.00 93.88 115 MET A CA 1
ATOM 927 C C . MET A 1 115 ? 13.421 -3.122 -10.470 1.00 93.88 115 MET A C 1
ATOM 929 O O . MET A 1 115 ? 12.390 -3.027 -9.792 1.00 93.88 115 MET A O 1
ATOM 933 N N . PRO A 1 116 ? 14.636 -3.200 -9.892 1.00 92.19 116 PRO A N 1
ATOM 934 C CA . PRO A 1 116 ? 14.848 -3.418 -8.455 1.00 92.19 116 PRO A CA 1
ATOM 935 C C . PRO A 1 116 ? 14.276 -2.320 -7.552 1.00 92.19 116 PRO A C 1
ATOM 937 O O . PRO A 1 116 ? 13.863 -2.613 -6.428 1.00 92.19 116 PRO A O 1
ATOM 940 N N . ASP A 1 117 ? 14.190 -1.091 -8.063 1.00 92.56 117 ASP A N 1
ATOM 941 C CA . ASP A 1 117 ? 13.702 0.082 -7.331 1.00 92.56 117 ASP A CA 1
ATOM 942 C C . ASP A 1 117 ? 12.191 0.317 -7.497 1.00 92.56 117 ASP A C 1
ATOM 944 O O . ASP A 1 117 ? 11.666 1.352 -7.086 1.00 92.56 117 ASP A O 1
ATOM 948 N N . SER A 1 118 ? 11.465 -0.624 -8.110 1.00 95.50 118 SER A N 1
ATOM 949 C CA . SER A 1 118 ? 10.017 -0.496 -8.288 1.00 95.50 118 SER A CA 1
ATOM 950 C C . SER A 1 118 ? 9.289 -0.527 -6.953 1.00 95.50 118 SER A C 1
ATOM 952 O O . SER A 1 118 ? 9.407 -1.490 -6.184 1.00 95.50 118 SER A O 1
ATOM 954 N N . ASN A 1 119 ? 8.446 0.480 -6.735 1.00 97.44 119 ASN A N 1
ATOM 955 C CA . ASN A 1 119 ? 7.449 0.443 -5.676 1.00 97.44 119 ASN A CA 1
ATOM 956 C C . ASN A 1 119 ? 6.470 -0.721 -5.916 1.00 97.44 119 ASN A C 1
ATOM 958 O O . ASN A 1 119 ? 6.324 -1.237 -7.026 1.00 97.44 119 ASN A O 1
ATOM 962 N N . ILE A 1 120 ? 5.794 -1.146 -4.856 1.00 98.12 120 ILE A N 1
ATOM 963 C CA . ILE A 1 120 ? 4.930 -2.325 -4.853 1.00 98.12 120 ILE A CA 1
ATOM 964 C C . ILE A 1 120 ? 3.478 -1.876 -4.959 1.00 98.12 120 ILE A C 1
ATOM 966 O O . ILE A 1 120 ? 2.957 -1.231 -4.050 1.00 98.12 120 ILE A O 1
ATOM 970 N N . GLY A 1 121 ? 2.815 -2.252 -6.048 1.00 98.31 121 GLY A N 1
ATOM 971 C CA . GLY A 1 121 ? 1.369 -2.152 -6.189 1.00 98.31 121 GLY A CA 1
ATOM 972 C C . GLY A 1 121 ? 0.689 -3.442 -5.740 1.00 98.31 121 GLY A C 1
ATOM 973 O O . GLY A 1 121 ? 1.156 -4.528 -6.081 1.00 98.31 121 GLY A O 1
ATOM 974 N N . LEU A 1 122 ? -0.418 -3.328 -5.008 1.00 98.44 122 LEU A N 1
ATOM 975 C CA . LEU A 1 122 ? -1.301 -4.441 -4.655 1.00 98.44 122 LEU A CA 1
ATOM 976 C C . LEU A 1 122 ? -2.668 -4.234 -5.295 1.00 98.44 122 LEU A C 1
ATOM 978 O O . LEU A 1 122 ? -3.275 -3.179 -5.102 1.00 98.44 122 LEU A O 1
ATOM 982 N N . ALA A 1 123 ? -3.162 -5.228 -6.028 1.00 98.12 123 ALA A N 1
ATOM 983 C CA . ALA A 1 123 ? -4.526 -5.198 -6.546 1.00 98.12 123 ALA A CA 1
ATOM 984 C C . ALA A 1 123 ? -5.540 -5.390 -5.403 1.00 98.12 123 ALA A C 1
ATOM 986 O O . ALA A 1 123 ? -5.422 -6.332 -4.617 1.00 98.12 123 ALA A O 1
ATOM 987 N N . THR A 1 124 ? -6.531 -4.501 -5.323 1.00 97.94 124 THR A N 1
ATOM 988 C CA . THR A 1 124 ? -7.628 -4.557 -4.341 1.00 97.94 124 THR A CA 1
ATOM 989 C C . THR A 1 124 ? -8.833 -5.330 -4.892 1.00 97.94 124 THR A C 1
ATOM 991 O O . THR A 1 124 ? -8.913 -5.595 -6.095 1.00 97.94 124 THR A O 1
ATOM 994 N N . GLY A 1 125 ? -9.780 -5.715 -4.031 1.00 95.75 125 GLY A N 1
ATOM 995 C CA . GLY A 1 125 ? -10.954 -6.511 -4.414 1.00 95.75 125 GLY A CA 1
ATOM 996 C C . GLY A 1 125 ? -10.692 -8.002 -4.581 1.00 95.75 125 GLY A C 1
ATOM 997 O O . GLY A 1 125 ? -11.463 -8.675 -5.261 1.00 95.75 125 GLY A O 1
ATOM 998 N N . VAL A 1 126 ? -9.600 -8.510 -4.001 1.00 93.06 126 VAL A N 1
ATOM 999 C CA . VAL A 1 126 ? -9.246 -9.941 -4.021 1.00 93.06 126 VAL A CA 1
ATOM 1000 C C . VAL A 1 126 ? -9.244 -10.507 -2.605 1.00 93.06 126 VAL A C 1
ATOM 1002 O O . VAL A 1 126 ? -10.148 -11.248 -2.243 1.00 93.06 126 VAL A O 1
ATOM 1005 N N . MET A 1 127 ? -8.242 -10.140 -1.801 1.00 94.94 127 MET A N 1
ATOM 1006 C CA . MET A 1 127 ? -8.129 -10.552 -0.392 1.00 94.94 127 MET A CA 1
ATOM 1007 C C . MET A 1 127 ? -8.541 -9.445 0.580 1.00 94.94 127 MET A C 1
ATOM 1009 O O . MET A 1 127 ? -8.834 -9.722 1.737 1.00 94.94 127 MET A O 1
ATOM 1013 N N . PHE A 1 128 ? -8.533 -8.196 0.120 1.00 97.06 128 PHE A N 1
ATOM 1014 C CA . PHE A 1 128 ? -8.909 -7.022 0.894 1.00 97.06 128 PHE A CA 1
ATOM 1015 C C . PHE A 1 128 ? -9.355 -5.895 -0.040 1.00 97.06 128 PHE A C 1
ATOM 1017 O O . PHE A 1 128 ? -8.964 -5.848 -1.214 1.00 97.06 128 PHE A O 1
ATOM 1024 N N . ASP A 1 129 ? -10.099 -4.962 0.538 1.00 97.75 129 ASP A N 1
ATOM 1025 C CA . ASP A 1 129 ? -10.315 -3.618 0.011 1.00 97.75 129 ASP A CA 1
ATOM 1026 C C . ASP A 1 129 ? -9.599 -2.602 0.912 1.00 97.75 129 ASP A C 1
ATOM 1028 O O . ASP A 1 129 ? -9.151 -2.932 2.016 1.00 97.75 129 ASP A O 1
ATOM 1032 N N . VAL A 1 130 ? -9.448 -1.363 0.440 1.00 97.75 130 VAL A N 1
ATOM 1033 C CA . VAL A 1 130 ? -8.805 -0.294 1.216 1.00 97.75 130 VAL A CA 1
ATOM 1034 C C . VAL A 1 130 ? -9.674 0.952 1.281 1.00 97.75 130 VAL A C 1
ATOM 1036 O O . VAL A 1 130 ? -10.113 1.470 0.258 1.00 97.75 130 VAL A O 1
ATOM 1039 N N . ILE A 1 131 ? -9.852 1.477 2.490 1.00 96.62 131 ILE A N 1
ATOM 1040 C CA . ILE A 1 131 ? -10.331 2.840 2.724 1.00 96.62 131 ILE A CA 1
ATOM 1041 C C . ILE A 1 131 ? -9.089 3.734 2.817 1.00 96.62 131 ILE A C 1
ATOM 1043 O O . ILE A 1 131 ? -8.278 3.598 3.734 1.00 96.62 131 ILE A O 1
ATOM 1047 N N . ASP A 1 132 ? -8.902 4.588 1.818 1.00 97.00 132 ASP A N 1
ATOM 1048 C CA . ASP A 1 132 ? -7.741 5.460 1.636 1.00 97.00 132 ASP A CA 1
ATOM 1049 C C . ASP A 1 132 ? -8.089 6.859 2.153 1.00 97.00 132 ASP A C 1
ATOM 1051 O O . ASP A 1 132 ? -8.941 7.547 1.590 1.00 97.00 132 ASP A O 1
ATOM 1055 N N . ILE A 1 133 ? -7.499 7.228 3.291 1.00 94.62 133 ILE A N 1
ATOM 1056 C CA . ILE A 1 133 ? -7.828 8.439 4.043 1.00 94.62 133 ILE A CA 1
ATOM 1057 C C . ILE A 1 133 ? -6.725 9.464 3.809 1.00 94.62 133 ILE A C 1
ATOM 1059 O O . ILE A 1 133 ? -5.644 9.352 4.386 1.00 94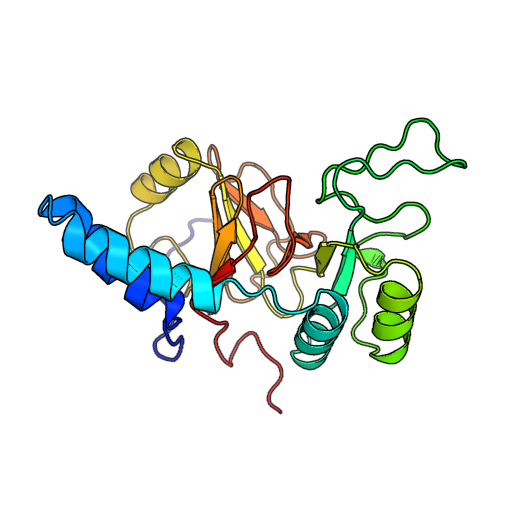.62 133 ILE A O 1
ATOM 1063 N N . ASP A 1 134 ? -7.009 10.473 2.990 1.00 92.50 134 ASP A N 1
ATOM 1064 C CA . ASP A 1 134 ? -6.062 11.494 2.549 1.00 92.50 134 ASP A CA 1
ATOM 1065 C C . ASP A 1 134 ? -6.088 12.734 3.463 1.00 92.50 134 ASP A C 1
ATOM 1067 O O . ASP A 1 134 ? -7.012 13.556 3.453 1.00 92.50 134 ASP A O 1
ATOM 1071 N N . GLY A 1 135 ? -5.001 12.910 4.211 1.00 88.62 135 GLY A N 1
ATOM 1072 C CA . GLY A 1 135 ? -4.652 14.132 4.924 1.00 88.62 135 GLY A CA 1
ATOM 1073 C C . GLY A 1 135 ? -5.662 14.579 5.988 1.00 88.62 135 GLY A C 1
ATOM 1074 O O . GLY A 1 135 ? -6.545 13.824 6.402 1.00 88.62 135 GLY A O 1
ATOM 1075 N N . PRO A 1 136 ? -5.556 15.841 6.443 1.00 86.94 136 PRO A N 1
ATOM 1076 C CA . PRO A 1 136 ? -6.450 16.390 7.462 1.00 86.94 136 PRO A CA 1
ATOM 1077 C C . PRO A 1 136 ? -7.928 16.369 7.053 1.00 86.94 136 PRO A C 1
ATOM 1079 O O . PRO A 1 136 ? -8.798 16.161 7.895 1.00 86.94 136 PRO A O 1
ATOM 1082 N N . THR A 1 137 ? -8.225 16.549 5.761 1.00 90.56 137 THR A N 1
ATOM 1083 C CA . THR A 1 137 ? -9.597 16.498 5.240 1.00 90.56 137 THR A CA 1
ATOM 1084 C C . THR A 1 137 ? -10.196 15.102 5.369 1.00 90.56 137 THR A C 1
ATOM 1086 O O . THR A 1 137 ? -11.320 14.980 5.847 1.00 90.56 137 THR A O 1
ATOM 1089 N N . GLY A 1 138 ? -9.449 14.053 5.011 1.00 90.62 138 GLY A N 1
ATOM 1090 C CA . GLY A 1 138 ? -9.891 12.672 5.188 1.00 90.62 138 GLY A CA 1
ATOM 1091 C C . GLY A 1 138 ? -10.128 12.331 6.656 1.00 90.62 138 GLY A C 1
ATOM 1092 O O . GLY A 1 138 ? -11.158 11.752 6.989 1.00 90.62 138 GLY A O 1
ATOM 1093 N N . VAL A 1 139 ? -9.233 12.763 7.550 1.00 87.69 139 VAL A N 1
ATOM 1094 C CA . VAL A 1 139 ? -9.390 12.576 9.005 1.00 87.69 139 VAL A CA 1
ATOM 1095 C C . VAL A 1 139 ? -10.645 13.280 9.530 1.00 87.69 139 VAL A C 1
ATOM 1097 O O . VAL A 1 139 ? -11.408 12.686 10.290 1.00 87.69 139 VAL A O 1
ATOM 1100 N N . ALA A 1 140 ? -10.900 14.518 9.100 1.00 87.12 140 ALA A N 1
ATOM 1101 C CA . ALA A 1 140 ? -12.104 15.249 9.484 1.00 87.12 140 ALA A CA 1
ATOM 1102 C C . ALA A 1 140 ? -13.380 14.563 8.965 1.00 87.12 140 ALA A C 1
ATOM 1104 O O . ALA A 1 140 ? -14.347 14.422 9.713 1.00 87.12 140 ALA A O 1
ATOM 1105 N N . SER A 1 141 ? -13.372 14.090 7.715 1.00 90.81 141 SER A N 1
ATOM 1106 C CA . SER A 1 141 ? -14.480 13.317 7.145 1.00 90.81 141 SER A CA 1
ATOM 1107 C C . SER A 1 141 ? -14.704 12.005 7.892 1.00 90.81 141 SER A C 1
ATOM 1109 O O . SER A 1 141 ? -15.849 11.645 8.141 1.00 90.81 141 SER A O 1
ATOM 1111 N N . LEU A 1 142 ? -13.633 11.314 8.290 1.00 87.81 142 LEU A N 1
ATOM 1112 C CA . LEU A 1 142 ? -13.704 10.075 9.061 1.00 87.81 142 LEU A CA 1
ATOM 1113 C C . LEU A 1 142 ? -14.363 10.309 10.423 1.00 87.81 142 LEU A C 1
ATOM 1115 O O . LEU A 1 142 ? -15.259 9.565 10.808 1.00 87.81 142 LEU A O 1
ATOM 1119 N N . ALA A 1 143 ? -13.957 11.367 11.129 1.00 86.12 143 ALA A N 1
ATOM 1120 C CA . ALA A 1 143 ? -14.501 11.708 12.441 1.00 86.12 143 ALA A CA 1
ATOM 1121 C C . ALA A 1 143 ? -16.018 11.972 12.406 1.00 86.12 143 ALA A C 1
ATOM 1123 O O . ALA A 1 143 ? -16.716 11.681 13.374 1.00 86.12 143 ALA A O 1
ATOM 1124 N N . GLN A 1 144 ? -16.540 12.478 11.285 1.00 88.50 144 GLN A N 1
ATOM 1125 C CA . GLN A 1 144 ? -17.974 12.721 11.099 1.00 88.50 144 GLN A CA 1
ATOM 1126 C C . GLN A 1 144 ? -18.792 11.449 10.854 1.00 88.50 144 GLN A C 1
ATOM 1128 O O . GLN A 1 144 ? -20.009 11.482 11.018 1.00 88.50 144 GLN A O 1
ATOM 1133 N N . LEU A 1 145 ? -18.160 10.345 10.445 1.00 82.38 145 LEU A N 1
ATOM 1134 C CA . LEU A 1 145 ? -18.860 9.081 10.214 1.00 82.38 145 LEU A CA 1
ATOM 1135 C C . LEU A 1 145 ? -19.264 8.398 11.533 1.00 82.38 145 LEU A C 1
ATOM 1137 O O . LEU A 1 145 ? -20.216 7.627 11.548 1.00 82.38 145 LEU A O 1
ATOM 1141 N N . GLY A 1 146 ? -18.595 8.724 12.644 1.00 70.69 146 GLY A N 1
ATOM 1142 C CA . GLY A 1 146 ? -18.787 8.058 13.933 1.00 70.69 146 GLY A CA 1
ATOM 1143 C C . GLY A 1 146 ? -18.000 6.741 14.047 1.00 70.69 146 GLY A C 1
ATOM 1144 O O . GLY A 1 146 ? -17.499 6.221 13.048 1.00 70.69 146 GLY A O 1
ATOM 1145 N N . PRO A 1 147 ? -17.846 6.199 15.269 1.00 61.47 147 PRO A N 1
ATOM 1146 C CA . PRO A 1 147 ? -16.970 5.054 15.542 1.00 61.47 147 PRO A CA 1
ATOM 1147 C C . PRO A 1 147 ? -17.425 3.739 14.885 1.00 61.47 147 PRO A C 1
ATOM 1149 O O . PRO A 1 147 ? -16.587 2.880 14.630 1.00 61.47 147 PRO A O 1
ATOM 1152 N N . ASP A 1 148 ? -18.716 3.602 14.572 1.00 68.62 148 ASP A N 1
ATOM 1153 C CA . ASP A 1 148 ? -19.323 2.360 14.066 1.00 68.62 148 ASP A CA 1
ATOM 1154 C C . ASP A 1 148 ? -19.488 2.320 12.539 1.00 68.62 148 ASP A C 1
ATOM 1156 O O . ASP A 1 148 ? -20.032 1.370 11.984 1.00 68.62 148 ASP A O 1
ATOM 1160 N N . ALA A 1 149 ? -19.044 3.364 11.839 1.00 75.69 149 ALA A N 1
ATOM 1161 C CA . ALA A 1 149 ? -19.278 3.497 10.404 1.00 75.69 149 ALA A CA 1
ATOM 1162 C C . ALA A 1 149 ? -18.251 2.779 9.522 1.00 75.69 149 ALA A C 1
ATOM 1164 O O . ALA A 1 149 ? -18.427 2.721 8.303 1.00 75.69 149 ALA A O 1
ATOM 1165 N N . LEU A 1 150 ? -17.170 2.267 10.111 1.00 79.44 150 LEU A N 1
ATOM 1166 C CA . LEU A 1 150 ? -16.157 1.508 9.389 1.00 79.44 150 LEU A CA 1
ATOM 1167 C C . LEU A 1 150 ? -16.356 0.009 9.629 1.00 79.44 150 LEU A C 1
ATOM 1169 O O . LEU A 1 150 ? -16.629 -0.382 10.763 1.00 79.44 150 LEU A O 1
ATOM 1173 N N . PRO A 1 151 ? -16.170 -0.833 8.598 1.00 84.38 151 PRO A N 1
ATOM 1174 C CA . PRO A 1 151 ? -16.046 -2.268 8.807 1.00 84.38 151 PRO A CA 1
ATOM 1175 C C . PRO A 1 151 ? -14.761 -2.584 9.582 1.00 84.38 151 PRO A C 1
ATOM 1177 O O . PRO A 1 151 ? -13.865 -1.738 9.706 1.00 84.38 151 PRO A O 1
ATOM 1180 N N . ASP A 1 152 ? -14.652 -3.828 10.044 1.00 88.19 152 ASP A N 1
ATOM 1181 C CA . ASP A 1 152 ? -13.476 -4.306 10.762 1.00 88.19 152 ASP A CA 1
ATOM 1182 C C . ASP A 1 152 ? -12.190 -4.025 9.976 1.00 88.19 152 ASP A C 1
ATOM 1184 O O . ASP A 1 152 ? -12.000 -4.429 8.823 1.00 88.19 152 ASP A O 1
ATOM 1188 N N . VAL A 1 153 ? -11.284 -3.295 10.628 1.00 90.00 153 VAL A N 1
ATOM 1189 C CA . VAL A 1 153 ? -9.985 -2.958 10.054 1.00 90.00 153 VAL A CA 1
ATOM 1190 C C . VAL A 1 153 ? -9.017 -4.092 10.355 1.00 90.00 153 VAL A C 1
ATOM 1192 O O . VAL A 1 153 ? -8.628 -4.313 11.503 1.00 90.00 153 VAL A O 1
ATOM 1195 N N . HIS A 1 154 ? -8.589 -4.778 9.303 1.00 91.19 154 HIS A N 1
ATOM 1196 C CA . HIS A 1 154 ? -7.656 -5.895 9.355 1.00 91.19 154 HIS A CA 1
ATOM 1197 C C . HIS A 1 154 ? -6.202 -5.479 9.130 1.00 91.19 154 HIS A C 1
ATOM 1199 O O . HIS A 1 154 ? -5.323 -6.325 9.187 1.00 91.19 154 HIS A O 1
ATOM 1205 N N . GLY A 1 155 ? -5.909 -4.205 8.877 1.00 87.88 155 GLY A N 1
ATOM 1206 C CA . GLY A 1 155 ? -4.544 -3.690 8.770 1.00 87.88 155 GLY A CA 1
ATOM 1207 C C . GLY A 1 155 ? -4.530 -2.185 8.538 1.00 87.88 155 GLY A C 1
ATOM 1208 O O . GLY A 1 155 ? -5.493 -1.626 8.015 1.00 87.88 155 GLY A O 1
ATOM 1209 N N . LYS A 1 156 ? -3.443 -1.512 8.923 1.00 90.94 156 LYS A N 1
ATOM 1210 C CA . LYS A 1 156 ? -3.274 -0.069 8.696 1.00 90.94 156 LYS A CA 1
ATOM 1211 C C . LYS A 1 156 ? -1.881 0.238 8.185 1.00 90.94 156 LYS A C 1
ATOM 1213 O O . LYS A 1 156 ? -0.900 -0.258 8.740 1.00 90.94 156 LYS A O 1
ATOM 1218 N N . VAL A 1 157 ? -1.805 1.088 7.169 1.00 90.38 157 VAL A N 1
ATOM 1219 C CA . VAL A 1 157 ? -0.541 1.555 6.593 1.00 90.38 157 VAL A CA 1
ATOM 1220 C C . VAL A 1 157 ? -0.456 3.069 6.706 1.00 90.38 157 VAL A C 1
ATOM 1222 O O . VAL A 1 157 ? -1.350 3.755 6.212 1.00 90.38 157 VAL A O 1
ATOM 1225 N N . ASP A 1 158 ? 0.614 3.574 7.322 1.00 87.94 158 ASP A N 1
ATOM 1226 C CA . ASP A 1 158 ? 1.002 4.979 7.204 1.00 87.94 158 ASP A CA 1
ATOM 1227 C C . ASP A 1 158 ? 1.484 5.228 5.781 1.00 87.94 158 ASP A C 1
ATOM 1229 O O . ASP A 1 158 ? 2.227 4.425 5.209 1.00 87.94 158 ASP A O 1
ATOM 1233 N N . THR A 1 159 ? 1.040 6.330 5.196 1.00 92.44 159 THR A N 1
ATOM 1234 C CA . THR A 1 159 ? 1.366 6.693 3.822 1.00 92.44 159 THR A CA 1
ATOM 1235 C C . THR A 1 159 ? 1.978 8.093 3.787 1.00 92.44 159 THR A C 1
ATOM 1237 O O . THR A 1 159 ? 1.884 8.864 4.745 1.00 92.44 159 THR A O 1
ATOM 1240 N N . PRO A 1 160 ? 2.550 8.509 2.647 1.00 90.12 160 PRO A N 1
ATOM 1241 C CA . PRO A 1 160 ? 3.049 9.870 2.500 1.00 90.12 160 PRO A CA 1
ATOM 1242 C C . PRO A 1 160 ? 2.003 10.975 2.704 1.00 90.12 160 PRO A C 1
ATOM 1244 O O . PRO A 1 160 ? 2.393 12.093 3.022 1.00 90.12 160 PRO A O 1
ATOM 1247 N N . ARG A 1 161 ? 0.704 10.699 2.502 1.00 88.38 161 ARG A N 1
ATOM 1248 C CA . ARG A 1 161 ? -0.358 11.722 2.547 1.00 88.38 161 ARG A CA 1
ATOM 1249 C C . ARG A 1 161 ? -1.499 11.413 3.513 1.00 88.38 161 ARG A C 1
ATOM 1251 O O . ARG A 1 161 ? -2.447 12.184 3.553 1.00 88.38 161 ARG A O 1
ATOM 1258 N N . GLY A 1 162 ? -1.432 10.334 4.284 1.00 92.19 162 GLY A N 1
ATOM 1259 C CA . GLY A 1 162 ? -2.576 9.864 5.061 1.00 92.19 162 GLY A CA 1
ATOM 1260 C C . GLY A 1 162 ? -2.438 8.408 5.486 1.00 92.19 162 GLY A C 1
ATOM 1261 O O . GLY A 1 162 ? -1.321 7.931 5.675 1.00 92.19 162 GLY A O 1
ATOM 1262 N N . THR A 1 163 ? -3.539 7.669 5.589 1.00 92.81 163 THR A N 1
ATOM 1263 C CA . THR A 1 163 ? -3.521 6.280 6.073 1.00 92.81 163 THR A CA 1
ATOM 1264 C C . THR A 1 163 ? -4.418 5.380 5.232 1.00 92.81 163 THR A C 1
ATOM 1266 O O . THR A 1 163 ? -5.558 5.728 4.940 1.00 92.81 163 THR A O 1
ATOM 1269 N N . HIS A 1 164 ? -3.937 4.184 4.895 1.00 97.12 164 HIS A N 1
ATOM 1270 C CA . HIS A 1 164 ? -4.771 3.132 4.311 1.00 97.12 164 HIS A CA 1
ATOM 1271 C C . HIS A 1 164 ? -5.326 2.228 5.410 1.00 97.12 164 HIS A C 1
ATOM 1273 O O . HIS A 1 164 ? -4.566 1.736 6.249 1.00 97.12 164 HIS A O 1
ATOM 1279 N N . TYR A 1 165 ? -6.629 1.970 5.383 1.00 95.50 165 TYR A N 1
ATOM 1280 C CA . TYR A 1 165 ? -7.314 1.031 6.268 1.00 95.50 165 TYR A CA 1
ATOM 1281 C C . TYR A 1 165 ? -7.722 -0.182 5.433 1.00 95.50 165 TYR A C 1
ATOM 1283 O O . TYR A 1 165 ? -8.547 -0.064 4.532 1.00 95.50 165 TYR A O 1
ATOM 1291 N N . TYR A 1 166 ? -7.114 -1.331 5.708 1.00 96.25 166 TYR A N 1
ATOM 1292 C CA . TYR A 1 166 ? -7.378 -2.583 5.005 1.00 96.25 166 TYR A CA 1
ATOM 1293 C C . TYR A 1 166 ? -8.577 -3.264 5.651 1.00 96.25 166 TYR A C 1
ATOM 1295 O O . TYR A 1 166 ? -8.589 -3.463 6.866 1.00 96.25 166 TYR A O 1
ATOM 1303 N N . VAL A 1 167 ? -9.567 -3.617 4.842 1.00 95.19 167 VAL A N 1
ATOM 1304 C CA . VAL A 1 167 ? -10.844 -4.199 5.272 1.00 95.19 167 VAL A CA 1
ATOM 1305 C C . VAL A 1 167 ? -11.155 -5.424 4.414 1.00 95.19 167 VAL A C 1
ATOM 1307 O O . VAL A 1 167 ? -10.547 -5.618 3.357 1.00 95.19 167 VAL A O 1
ATOM 1310 N N . SER A 1 168 ? -12.084 -6.265 4.859 1.00 94.62 168 SER A N 1
ATOM 1311 C CA . SER A 1 168 ? -12.521 -7.413 4.060 1.00 94.62 168 SER A CA 1
ATOM 1312 C C . SER A 1 168 ? -13.152 -6.957 2.732 1.00 94.62 168 SER A C 1
ATOM 1314 O O . SER A 1 168 ? -13.778 -5.892 2.701 1.00 94.62 168 SER A O 1
ATOM 1316 N N . PRO A 1 169 ? -12.997 -7.720 1.629 1.00 93.38 169 PRO A N 1
ATOM 1317 C CA . PRO A 1 169 ? -13.595 -7.365 0.348 1.00 93.38 169 PRO A CA 1
ATOM 1318 C C . PRO A 1 169 ? -15.115 -7.253 0.455 1.00 93.38 169 PRO A C 1
ATOM 1320 O O . PRO A 1 169 ? -15.776 -8.185 0.910 1.00 93.38 169 PRO A O 1
ATOM 1323 N N . THR A 1 170 ? -15.678 -6.138 0.003 1.00 90.44 170 THR A N 1
ATOM 1324 C CA . THR A 1 170 ? -17.132 -5.898 0.065 1.00 90.44 170 THR A CA 1
ATOM 1325 C C . THR A 1 170 ? -17.843 -6.245 -1.239 1.00 90.44 170 THR A C 1
ATOM 1327 O O . THR A 1 170 ? -19.043 -6.505 -1.249 1.00 90.44 170 THR A O 1
ATOM 1330 N N . GLY A 1 171 ? -17.111 -6.236 -2.358 1.00 90.19 171 GLY A N 1
ATOM 1331 C CA . GLY A 1 171 ? -17.690 -6.326 -3.700 1.00 90.19 171 GLY A CA 1
ATOM 1332 C C . GLY A 1 171 ? -18.220 -4.993 -4.247 1.00 90.19 171 GLY A C 1
ATOM 1333 O O . GLY A 1 171 ? -18.737 -4.962 -5.361 1.00 90.19 171 GLY A O 1
ATOM 1334 N N . ASP A 1 172 ? -18.033 -3.879 -3.530 1.00 87.00 172 ASP A N 1
ATOM 1335 C CA . ASP A 1 172 ? -18.535 -2.551 -3.918 1.00 87.00 172 ASP A CA 1
ATOM 1336 C C . ASP A 1 172 ? -17.774 -1.891 -5.084 1.00 87.00 172 ASP A C 1
ATOM 1338 O O . ASP A 1 172 ? -18.173 -0.833 -5.584 1.00 87.00 172 ASP A O 1
ATOM 1342 N N . GLY A 1 173 ? -16.689 -2.515 -5.545 1.00 93.00 173 GLY A N 1
ATOM 1343 C CA . GLY A 1 173 ? -15.822 -1.981 -6.593 1.00 93.00 173 GLY A CA 1
ATOM 1344 C C . GLY A 1 173 ? -14.998 -0.775 -6.132 1.00 93.00 173 GLY A C 1
ATOM 1345 O O . GLY A 1 173 ? -14.954 -0.428 -4.956 1.00 93.00 173 GLY A O 1
ATOM 1346 N N . ASN A 1 174 ? -14.293 -0.135 -7.062 1.00 94.69 174 ASN A N 1
ATOM 1347 C CA . ASN A 1 174 ? -13.451 1.027 -6.772 1.00 94.69 174 ASN A CA 1
ATOM 1348 C C . ASN A 1 174 ? -14.219 2.351 -6.944 1.00 94.69 174 ASN A C 1
ATOM 1350 O O . ASN A 1 174 ? -14.781 2.613 -8.009 1.00 94.69 174 ASN A O 1
ATOM 1354 N N . ARG A 1 175 ? -14.191 3.217 -5.924 1.00 94.69 175 ARG A N 1
ATOM 1355 C CA . ARG A 1 175 ? -14.882 4.515 -5.888 1.00 94.69 175 ARG A CA 1
ATOM 1356 C C . ARG A 1 175 ? -13.989 5.590 -5.274 1.00 94.69 175 ARG A C 1
ATOM 1358 O O . ARG A 1 175 ? -13.646 5.515 -4.101 1.00 94.69 175 ARG A O 1
ATOM 1365 N N . ALA A 1 176 ? -13.649 6.613 -6.049 1.00 92.56 176 ALA A N 1
ATOM 1366 C CA . ALA A 1 176 ? -12.971 7.797 -5.524 1.00 92.56 176 ALA A CA 1
ATOM 1367 C C . ALA A 1 176 ? -13.988 8.797 -4.949 1.00 92.56 176 ALA A C 1
ATOM 1369 O O . ALA A 1 176 ? -15.108 8.896 -5.453 1.00 92.56 176 ALA A O 1
ATOM 1370 N N . GLY A 1 177 ? -13.593 9.544 -3.920 1.00 92.62 177 GLY A N 1
ATOM 1371 C CA . GLY A 1 177 ? -14.361 10.634 -3.332 1.00 92.62 177 GLY A CA 1
ATOM 1372 C C . GLY A 1 177 ? -15.658 10.195 -2.658 1.00 92.62 177 GLY A C 1
ATOM 1373 O O . GLY A 1 177 ? -16.655 10.910 -2.750 1.00 92.62 177 GLY A O 1
ATOM 1374 N N . VAL A 1 178 ? -15.672 9.038 -1.981 1.00 92.12 178 VAL A N 1
ATOM 1375 C CA . VAL A 1 178 ? -16.858 8.584 -1.223 1.00 92.12 178 VAL A CA 1
ATOM 1376 C C . VAL A 1 178 ? -17.230 9.578 -0.117 1.00 92.12 178 VAL A C 1
ATOM 1378 O O . VAL A 1 178 ? -18.407 9.779 0.188 1.00 92.12 178 VAL A O 1
ATOM 1381 N N . LYS A 1 179 ? -16.217 10.254 0.432 1.00 93.69 179 LYS A N 1
ATOM 1382 C CA . LYS A 1 179 ? -16.305 11.485 1.223 1.00 93.69 179 LYS A CA 1
ATOM 1383 C C . LYS A 1 179 ? -15.118 12.386 0.856 1.00 93.69 179 LYS A C 1
ATOM 1385 O O . LYS A 1 179 ? -14.154 11.901 0.262 1.00 93.69 179 LYS A O 1
ATOM 1390 N N . PRO A 1 180 ? -15.139 13.685 1.201 1.00 95.50 180 PRO A N 1
ATOM 1391 C CA . PRO A 1 180 ? -13.976 14.547 1.005 1.00 95.50 180 PRO A CA 1
ATOM 1392 C C . PRO A 1 180 ? -12.715 13.948 1.648 1.00 95.50 180 PRO A C 1
ATOM 1394 O O . PRO A 1 180 ? -12.697 13.693 2.850 1.00 95.50 180 PRO A O 1
ATOM 1397 N N . GLY A 1 181 ? -11.673 13.708 0.850 1.00 93.31 181 GLY A N 1
ATOM 1398 C CA . GLY A 1 181 ? -10.426 13.092 1.319 1.00 93.31 181 GLY A CA 1
ATOM 1399 C C . GLY A 1 181 ? -10.542 11.614 1.712 1.00 93.31 181 GLY A C 1
ATOM 1400 O O . GLY A 1 181 ? -9.683 11.129 2.438 1.00 93.31 181 GLY A O 1
ATOM 1401 N N . ILE A 1 182 ? -11.594 10.906 1.288 1.00 95.00 182 ILE A N 1
ATOM 1402 C CA . ILE A 1 182 ? -11.713 9.456 1.472 1.00 95.00 182 ILE A CA 1
ATOM 1403 C C . ILE A 1 182 ? -12.036 8.800 0.132 1.00 95.00 182 ILE A C 1
ATOM 1405 O O . ILE A 1 182 ? -13.083 9.065 -0.468 1.00 95.00 182 ILE A O 1
ATOM 1409 N N . ASP A 1 183 ? -11.160 7.894 -0.284 1.00 96.00 183 ASP A N 1
ATOM 1410 C CA . ASP A 1 183 ? -11.348 7.010 -1.427 1.00 96.00 183 ASP A CA 1
ATOM 1411 C C . ASP A 1 183 ? -11.607 5.573 -0.949 1.00 96.00 183 ASP A C 1
ATOM 1413 O O . ASP A 1 183 ? -11.082 5.123 0.069 1.00 96.00 183 ASP A O 1
ATOM 1417 N N . TYR A 1 184 ? -12.398 4.822 -1.713 1.00 96.62 184 TYR A N 1
ATOM 1418 C CA . TYR A 1 184 ? -12.596 3.390 -1.527 1.00 96.62 184 TYR A CA 1
ATOM 1419 C C . TYR A 1 184 ? -11.960 2.608 -2.678 1.00 96.62 184 TYR A C 1
ATOM 1421 O O . TYR A 1 184 ? -12.371 2.709 -3.838 1.00 96.62 184 TYR A O 1
ATOM 1429 N N . ARG A 1 185 ? -10.943 1.811 -2.362 1.00 97.62 185 ARG A N 1
ATOM 1430 C CA . ARG A 1 185 ? -10.181 0.998 -3.312 1.00 97.62 185 ARG A CA 1
ATOM 1431 C C . ARG A 1 185 ? -10.643 -0.450 -3.212 1.00 97.62 185 ARG A C 1
ATOM 1433 O O . ARG A 1 185 ? -10.101 -1.226 -2.429 1.00 97.62 185 ARG A O 1
ATOM 1440 N N . GLY A 1 186 ? -11.667 -0.784 -3.992 1.00 96.69 186 GLY A N 1
ATOM 1441 C CA . GLY A 1 186 ? -12.183 -2.144 -4.132 1.00 96.69 186 GLY A CA 1
ATOM 1442 C C . GLY A 1 186 ? -11.751 -2.823 -5.432 1.00 96.69 186 GLY A C 1
ATOM 1443 O O . GLY A 1 186 ? -10.720 -2.480 -6.018 1.00 96.69 186 GLY A O 1
ATOM 1444 N N . ALA A 1 187 ? -12.555 -3.766 -5.924 1.00 96.12 187 ALA A N 1
ATOM 1445 C CA . ALA A 1 187 ? -12.301 -4.450 -7.194 1.00 96.12 187 ALA A CA 1
ATOM 1446 C C . ALA A 1 187 ? -12.098 -3.470 -8.366 1.00 96.12 187 ALA A C 1
ATOM 1448 O O . ALA A 1 187 ? -12.853 -2.509 -8.543 1.00 96.12 187 ALA A O 1
ATOM 1449 N N . GLY A 1 188 ? -11.061 -3.724 -9.171 1.00 94.12 188 GLY A N 1
ATOM 1450 C CA . GLY A 1 188 ? -10.637 -2.839 -10.264 1.00 94.12 188 GLY A CA 1
ATOM 1451 C C . GLY A 1 188 ? -9.762 -1.656 -9.825 1.00 94.12 188 GLY A C 1
ATOM 1452 O O . GLY A 1 188 ? -9.450 -0.802 -10.654 1.00 94.12 188 GLY A O 1
ATOM 1453 N N . GLY A 1 189 ? -9.376 -1.603 -8.548 1.00 96.06 189 GLY A N 1
ATOM 1454 C CA . GLY A 1 189 ? -8.428 -0.646 -7.985 1.00 96.06 189 GLY A CA 1
ATOM 1455 C C . GLY A 1 189 ? -7.093 -1.282 -7.585 1.00 96.06 189 GLY A C 1
ATOM 1456 O O . GLY A 1 189 ? -6.850 -2.477 -7.773 1.00 96.06 189 GLY A O 1
ATOM 1457 N N . TYR A 1 190 ? -6.211 -0.453 -7.032 1.00 98.00 190 TYR A N 1
ATOM 1458 C CA . TYR A 1 190 ? -4.966 -0.887 -6.409 1.00 98.00 190 TYR A CA 1
ATOM 1459 C C . TYR A 1 190 ? -4.472 0.147 -5.393 1.00 98.00 190 TYR A C 1
ATOM 1461 O O . TYR A 1 190 ? -4.903 1.302 -5.405 1.00 98.00 190 TYR A O 1
ATOM 1469 N N . VAL A 1 191 ? -3.520 -0.260 -4.556 1.00 98.06 191 VAL A N 1
ATOM 1470 C CA . VAL A 1 191 ? -2.808 0.614 -3.613 1.00 98.06 191 VAL A CA 1
ATOM 1471 C C . VAL A 1 191 ? -1.298 0.406 -3.687 1.00 98.06 191 VAL A 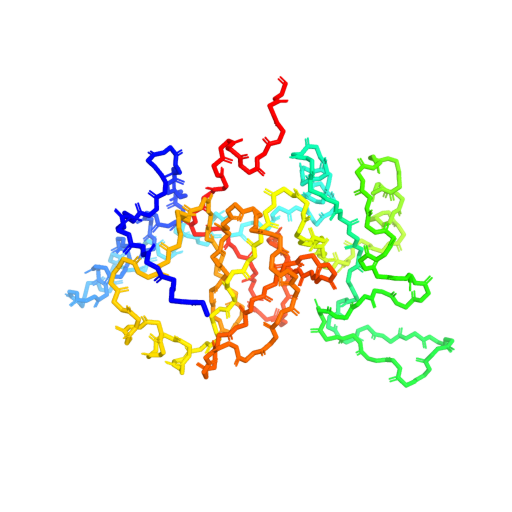C 1
ATOM 1473 O O . VAL A 1 191 ? -0.831 -0.652 -4.102 1.00 98.06 191 VAL A O 1
ATOM 1476 N N . CYS A 1 192 ? -0.527 1.413 -3.274 1.00 97.81 192 CYS A N 1
ATOM 1477 C CA . CYS A 1 192 ? 0.912 1.274 -3.040 1.00 97.81 192 CYS A CA 1
ATOM 1478 C C . CYS A 1 192 ? 1.153 0.701 -1.633 1.00 97.81 192 CYS A C 1
ATOM 1480 O O . CYS A 1 192 ? 0.473 1.102 -0.684 1.00 97.81 192 CYS A O 1
ATOM 1482 N N . ALA A 1 193 ? 2.085 -0.244 -1.502 1.00 95.88 193 ALA A N 1
ATOM 1483 C CA . ALA A 1 193 ? 2.286 -1.015 -0.277 1.00 95.88 193 ALA A CA 1
ATOM 1484 C C . ALA A 1 193 ? 3.655 -0.794 0.376 1.00 95.88 193 ALA A C 1
ATOM 1486 O O . ALA A 1 193 ? 4.634 -0.511 -0.321 1.00 95.88 193 ALA A O 1
ATOM 1487 N N . PRO A 1 194 ? 3.771 -0.991 1.703 1.00 93.06 194 PRO A N 1
ATOM 1488 C CA . PRO A 1 194 ? 5.063 -1.002 2.383 1.00 93.06 194 PRO A CA 1
ATOM 1489 C C . PRO A 1 194 ? 6.029 -2.012 1.751 1.00 93.06 194 PRO A C 1
ATOM 1491 O O . PRO A 1 194 ? 5.586 -3.088 1.357 1.00 93.06 194 PRO A O 1
ATOM 1494 N N . PRO A 1 195 ? 7.337 -1.740 1.660 1.00 92.81 195 PRO A N 1
ATOM 1495 C CA . PRO A 1 195 ? 8.058 -0.574 2.169 1.00 92.81 195 PRO A CA 1
ATOM 1496 C C . PRO A 1 195 ? 8.333 0.477 1.074 1.00 92.81 195 PRO A C 1
ATOM 1498 O O . PRO A 1 195 ? 9.374 1.137 1.098 1.00 92.81 195 PRO A O 1
ATOM 1501 N N . SER A 1 196 ? 7.438 0.601 0.085 1.00 94.88 196 SER A N 1
ATOM 1502 C CA . SER A 1 196 ? 7.540 1.587 -1.005 1.00 94.88 196 SER A CA 1
ATOM 1503 C C . SER A 1 196 ? 7.763 3.009 -0.486 1.00 94.88 196 SER A C 1
ATOM 1505 O O . SER A 1 196 ? 7.382 3.330 0.641 1.00 94.88 196 SER A O 1
ATOM 1507 N N . ALA A 1 197 ? 8.334 3.886 -1.311 1.00 92.25 197 ALA A N 1
ATOM 1508 C CA . ALA A 1 197 ? 8.654 5.259 -0.916 1.00 92.25 197 ALA A CA 1
ATOM 1509 C C . ALA A 1 197 ? 8.303 6.291 -1.995 1.00 92.25 197 ALA A C 1
ATOM 1511 O O . ALA A 1 197 ? 8.305 5.997 -3.192 1.00 92.25 197 ALA A O 1
ATOM 1512 N N . ILE A 1 198 ? 8.002 7.513 -1.555 1.00 91.62 198 ILE A N 1
ATOM 1513 C CA . ILE A 1 198 ? 7.793 8.693 -2.400 1.00 91.62 198 ILE A CA 1
ATOM 1514 C C . ILE A 1 198 ? 8.563 9.848 -1.761 1.00 91.62 198 ILE A C 1
ATOM 1516 O O . ILE A 1 198 ? 8.167 10.353 -0.708 1.00 91.62 198 ILE A O 1
ATOM 1520 N N . GLY A 1 199 ? 9.671 10.248 -2.391 1.00 87.31 199 GLY A N 1
ATOM 1521 C CA . GLY A 1 199 ? 10.655 11.120 -1.747 1.00 87.31 199 GLY A CA 1
ATOM 1522 C C . GLY A 1 199 ? 11.170 10.476 -0.458 1.00 87.31 199 GLY A C 1
ATOM 1523 O O . GLY A 1 199 ? 11.433 9.274 -0.432 1.00 87.31 199 GLY A O 1
ATOM 1524 N N . ASP A 1 200 ? 11.218 11.253 0.621 1.00 83.44 200 ASP A N 1
ATOM 1525 C CA . ASP A 1 200 ? 11.682 10.784 1.935 1.00 83.44 200 ASP A CA 1
ATOM 1526 C C . ASP A 1 200 ? 10.581 10.091 2.759 1.00 83.44 200 ASP A C 1
ATOM 1528 O O . ASP A 1 200 ? 10.831 9.587 3.853 1.00 83.44 200 ASP A O 1
ATOM 1532 N N . ARG A 1 201 ? 9.337 10.049 2.257 1.00 86.25 201 ARG A N 1
ATOM 1533 C CA . ARG A 1 201 ? 8.200 9.434 2.956 1.00 86.25 201 ARG A CA 1
ATOM 1534 C C . ARG A 1 201 ? 8.000 7.993 2.495 1.00 86.25 201 ARG A C 1
ATOM 1536 O O . ARG A 1 201 ? 7.833 7.721 1.304 1.00 86.25 201 ARG A O 1
ATOM 1543 N N . ARG A 1 202 ? 7.951 7.068 3.453 1.00 86.19 202 ARG A N 1
ATOM 1544 C CA . ARG A 1 202 ? 7.745 5.633 3.220 1.00 86.19 202 ARG A CA 1
ATOM 1545 C C . ARG A 1 202 ? 6.321 5.207 3.544 1.00 86.19 202 ARG A C 1
ATOM 1547 O O . ARG A 1 202 ? 5.649 5.809 4.372 1.00 86.19 202 ARG A O 1
ATOM 1554 N N . TYR A 1 203 ? 5.898 4.133 2.897 1.00 90.50 203 TYR A N 1
ATOM 1555 C CA . TYR A 1 203 ? 4.748 3.350 3.316 1.00 90.50 203 TYR A CA 1
ATOM 1556 C C . TYR A 1 203 ? 5.187 2.381 4.415 1.00 90.50 203 TYR A C 1
ATOM 1558 O O . TYR A 1 203 ? 6.121 1.604 4.202 1.00 90.50 203 TYR A O 1
ATOM 1566 N N . SER A 1 204 ? 4.512 2.379 5.564 1.00 85.12 204 SER A N 1
ATOM 1567 C CA . SER A 1 204 ? 4.852 1.499 6.690 1.00 85.12 204 SER A CA 1
ATOM 1568 C C . SER A 1 204 ? 3.609 0.908 7.353 1.00 85.12 204 SER A C 1
ATOM 1570 O O . SER A 1 204 ? 2.551 1.529 7.409 1.00 85.12 204 SER A O 1
ATOM 1572 N N . TRP A 1 205 ? 3.708 -0.329 7.841 1.00 82.31 205 TRP A N 1
ATOM 1573 C CA . TRP A 1 205 ? 2.613 -0.958 8.581 1.00 82.31 205 TRP A CA 1
ATOM 1574 C C . TRP A 1 205 ? 2.507 -0.353 9.986 1.00 82.31 205 TRP A C 1
ATOM 1576 O O . TRP A 1 205 ? 3.367 -0.589 10.836 1.00 82.31 205 TRP A O 1
ATOM 1586 N N . LEU A 1 206 ? 1.414 0.363 10.244 1.00 77.69 206 LEU A N 1
ATOM 1587 C CA . LEU A 1 206 ? 0.998 0.759 11.592 1.00 77.69 206 LEU A CA 1
ATOM 1588 C C . LEU A 1 206 ? 0.374 -0.433 12.322 1.00 77.69 206 LEU A C 1
ATOM 1590 O O . LEU A 1 206 ? 0.635 -0.675 13.495 1.00 77.69 206 LEU A O 1
ATOM 1594 N N . ILE A 1 207 ? -0.436 -1.211 11.604 1.00 78.25 207 ILE A N 1
ATOM 1595 C CA . ILE A 1 207 ? -1.079 -2.419 12.118 1.00 78.25 207 ILE A CA 1
ATOM 1596 C C . ILE A 1 207 ? -0.883 -3.523 11.090 1.00 78.25 207 ILE A C 1
ATOM 1598 O O . ILE A 1 207 ? -1.324 -3.377 9.950 1.00 78.25 207 ILE A O 1
ATOM 1602 N N . GLN A 1 208 ? -0.231 -4.617 11.491 1.00 78.25 208 GLN A N 1
ATOM 1603 C CA . GLN A 1 208 ? 0.023 -5.753 10.604 1.00 78.25 208 GLN A CA 1
ATOM 1604 C C . GLN A 1 208 ? -1.289 -6.389 10.127 1.00 78.25 208 GLN A C 1
ATOM 1606 O O . GLN A 1 208 ? -2.254 -6.442 10.899 1.00 78.25 208 GLN A O 1
ATOM 1611 N N . PRO A 1 209 ? -1.323 -6.918 8.891 1.00 81.81 209 PRO A N 1
ATOM 1612 C CA . PRO A 1 209 ? -2.516 -7.555 8.366 1.00 81.81 209 PRO A CA 1
ATOM 1613 C C . PRO A 1 209 ? -2.970 -8.734 9.234 1.00 81.81 209 PRO A C 1
ATOM 1615 O O . PRO A 1 209 ? -2.163 -9.574 9.653 1.00 81.81 209 PRO A O 1
ATOM 1618 N N . SER A 1 210 ? -4.274 -8.833 9.481 1.00 85.12 210 SER A N 1
ATOM 1619 C CA . SER A 1 210 ? -4.886 -9.971 10.161 1.00 85.12 210 SER A CA 1
ATOM 1620 C C . SER A 1 210 ? -4.692 -11.248 9.329 1.00 85.12 210 SER A C 1
ATOM 1622 O O . SER A 1 210 ? -4.403 -11.179 8.130 1.00 85.12 210 SER A O 1
ATOM 1624 N N . PRO A 1 211 ? -4.797 -12.439 9.935 1.00 82.00 211 PRO A N 1
ATOM 1625 C CA . PRO A 1 211 ? -4.829 -13.687 9.179 1.00 82.00 211 PRO A CA 1
ATOM 1626 C C . PRO A 1 211 ? -6.012 -13.792 8.205 1.00 82.00 211 PRO A C 1
ATOM 1628 O O . PRO A 1 211 ? -5.900 -14.523 7.236 1.00 82.00 211 PRO A O 1
ATOM 1631 N N . GLU A 1 212 ? -7.115 -13.072 8.429 1.00 86.44 212 GLU A N 1
ATOM 1632 C CA . GLU A 1 212 ? -8.342 -13.187 7.622 1.00 86.44 212 GLU A CA 1
ATOM 1633 C C . GLU A 1 212 ? -8.188 -12.602 6.221 1.00 86.44 212 GLU A C 1
ATOM 1635 O O . GLU A 1 212 ? -8.693 -13.153 5.248 1.00 86.44 212 GLU A O 1
ATOM 1640 N N . ILE A 1 213 ? -7.409 -11.527 6.102 1.00 88.06 213 ILE A N 1
ATOM 1641 C CA . ILE A 1 213 ? -7.049 -10.963 4.802 1.00 88.06 213 ILE A CA 1
ATOM 1642 C C . ILE A 1 213 ? -5.783 -11.606 4.237 1.00 88.06 213 ILE A C 1
ATOM 1644 O O . ILE A 1 213 ? -5.179 -11.043 3.336 1.00 88.06 213 ILE A O 1
ATOM 1648 N N . ARG A 1 214 ? -5.330 -12.758 4.745 1.00 85.62 214 ARG A N 1
ATOM 1649 C CA . ARG A 1 214 ? -4.151 -13.488 4.253 1.00 85.62 214 ARG A CA 1
ATOM 1650 C C . ARG A 1 214 ? -4.528 -14.931 3.936 1.00 85.62 214 ARG A C 1
ATOM 1652 O O . ARG A 1 214 ? -5.381 -15.523 4.583 1.00 85.62 214 ARG A O 1
ATOM 1659 N N . LYS A 1 215 ? -3.870 -15.537 2.949 1.00 74.44 215 LYS A N 1
ATOM 1660 C CA . LYS A 1 215 ? -3.968 -16.989 2.771 1.00 74.44 215 LYS A CA 1
ATOM 1661 C C . LYS A 1 215 ? -3.376 -17.682 3.996 1.00 74.44 215 LYS A C 1
ATOM 1663 O O . LYS A 1 215 ? -2.260 -17.361 4.407 1.00 74.44 215 LYS A O 1
ATOM 1668 N N . SER A 1 216 ? -4.126 -18.624 4.564 1.00 56.44 216 SER A N 1
ATOM 1669 C CA . SER A 1 216 ? -3.593 -19.559 5.552 1.00 56.44 216 SER A CA 1
ATOM 1670 C C . SER A 1 216 ? -2.408 -20.304 4.929 1.00 56.44 216 SER A C 1
ATOM 1672 O O . SER A 1 216 ? -2.487 -20.712 3.768 1.00 56.44 216 SER A O 1
ATOM 1674 N N . ALA A 1 217 ? -1.304 -20.382 5.675 1.00 48.72 217 ALA A N 1
ATOM 1675 C CA . ALA A 1 217 ? -0.093 -21.089 5.262 1.00 48.72 217 ALA A CA 1
ATOM 1676 C C . ALA A 1 217 ? -0.329 -22.598 5.134 1.00 48.72 217 ALA A C 1
ATOM 1678 O O . ALA A 1 217 ? -1.151 -23.125 5.920 1.00 48.72 217 ALA A O 1
#

Secondary structure (DSSP, 8-state):
--------SS-TT-PBPHHHHHHHHHHHHHHTT-HHHHHHHHHHHHHH-SPPPHHHHHHHHHHTT--EEEEPPTT-EETTEEEEE--SSSBPTTS-GGGG-B--HHHHHHHHHHSTTPEEEEESSSS-EEEEEEHHHHHHHHHHH-TTSSPPEEEEEE-SSEEEEEE---S---EEEEETTEEEE-TT-EEEETT-EETTEEPEEEEPPPSTTS---

Sequence (217 aa):
MEVTFVGQTSHPTCKPTEVFTLTQQWCDAAQRDDVTEANRLQAEIDKHDRPAKLGPSALWYAKQGWPVFPLAPVGYTDPRRPDFLGDGKKPYPHTRGFKDATLDPDQVRRWWTDMPDSNIGLATGVMFDVIDIDGPTGVASLAQLGPDALPDVHGKVDTPRGTHYYVSPTGDGNRAGVKPGIDYRGAGGYVCAPPSAIGDRRYSWLIQPSPEIRKSA

pLDDT: mean 84.69, std 15.33, range [29.44, 98.5]

Radius of gyration: 17.97 Å; chains: 1; bounding box: 46×39×53 Å

Foldseek 3Di:
DPDDFDADEADPQWDFDPLLVLVVQLVVCVVVVVVVSNVVSVVVSVVVPPFDFQLVVLLVCLQQVWFKAFADAAQDADPVCNVDGGQLWHGDPPDPRCVNGHSDSVVSNVCCVVVVQTFMKTAAAGLWKKWQAFAPFSVVQVVVCDRGNDAHFQWWKDWPGGIIGTHGAPVPDWAQCPDGRITIRHHPGIDTAPQGDRPVIGIDTRIDGHSSSGDDD